Protein AF-A0A6P1IA79-F1 (afdb_monomer_lite)

Structure (mmCIF, N/CA/C/O backbone):
data_AF-A0A6P1IA79-F1
#
_entry.id   AF-A0A6P1IA79-F1
#
loop_
_atom_site.group_PDB
_atom_site.id
_atom_site.type_symbol
_atom_site.label_atom_id
_atom_site.label_alt_id
_atom_site.label_comp_id
_atom_site.label_asym_id
_atom_site.label_entity_id
_atom_site.label_seq_id
_atom_site.pdbx_PDB_ins_code
_atom_site.Cartn_x
_atom_site.Cartn_y
_atom_site.Cartn_z
_atom_site.occupancy
_atom_site.B_iso_or_equiv
_atom_site.auth_seq_id
_atom_site.auth_comp_id
_atom_site.auth_asym_id
_atom_site.auth_atom_id
_atom_site.pdbx_PDB_model_num
ATOM 1 N N . MET A 1 1 ? -14.044 -19.748 14.834 1.00 47.72 1 MET A N 1
ATOM 2 C CA . MET A 1 1 ? -14.301 -18.599 13.940 1.00 47.72 1 MET A CA 1
ATOM 3 C C . MET A 1 1 ? -13.072 -18.422 13.069 1.00 47.72 1 MET A C 1
ATOM 5 O O . MET A 1 1 ? -11.984 -18.715 13.550 1.00 47.72 1 MET A O 1
ATOM 9 N N . SER A 1 2 ? -13.226 -18.050 11.797 1.00 69.31 2 SER A N 1
ATOM 10 C CA . SER A 1 2 ? -12.083 -17.630 10.975 1.00 69.31 2 SER A CA 1
ATOM 11 C C . SER A 1 2 ? -11.390 -16.446 11.652 1.00 69.31 2 SER A C 1
ATOM 13 O O . SER A 1 2 ? -12.087 -15.577 12.172 1.00 69.31 2 SER A O 1
ATOM 15 N N . ASP A 1 3 ? -10.057 -16.415 11.661 1.00 88.75 3 ASP A N 1
ATOM 16 C CA . ASP A 1 3 ? -9.293 -15.288 12.206 1.00 88.75 3 ASP A CA 1
ATOM 17 C C . ASP A 1 3 ? -9.694 -13.991 11.475 1.00 88.75 3 ASP A C 1
ATOM 19 O O . ASP A 1 3 ? -9.411 -13.812 10.286 1.00 88.75 3 ASP A O 1
ATOM 23 N N . ILE A 1 4 ? -10.395 -13.099 12.187 1.00 94.56 4 ILE A N 1
ATOM 24 C CA . ILE A 1 4 ? -10.943 -11.845 11.651 1.00 94.56 4 ILE A CA 1
ATOM 25 C C . ILE A 1 4 ? -9.847 -10.918 11.119 1.00 94.56 4 ILE A C 1
ATOM 27 O O . ILE A 1 4 ? -10.099 -10.119 10.219 1.00 94.56 4 ILE A O 1
ATOM 31 N N . THR A 1 5 ? -8.608 -11.064 11.595 1.00 94.12 5 THR A N 1
ATOM 32 C CA . THR A 1 5 ? -7.473 -10.259 11.129 1.00 94.12 5 THR A CA 1
ATOM 33 C C . THR A 1 5 ? -7.076 -10.569 9.682 1.00 94.12 5 THR A C 1
ATOM 35 O O . THR A 1 5 ? -6.451 -9.732 9.027 1.00 94.12 5 THR A O 1
ATOM 38 N N . PHE A 1 6 ? -7.486 -11.729 9.156 1.00 94.19 6 PHE A N 1
ATOM 39 C CA . PHE A 1 6 ? -7.356 -12.101 7.746 1.00 94.19 6 PHE A CA 1
ATOM 40 C C . PHE A 1 6 ? -8.596 -11.794 6.906 1.00 94.19 6 PHE A C 1
ATOM 42 O O . PHE A 1 6 ? -8.538 -11.902 5.677 1.00 94.19 6 PHE A O 1
ATOM 49 N N . ALA A 1 7 ? -9.711 -11.412 7.533 1.00 94.62 7 ALA A N 1
ATOM 50 C CA . ALA A 1 7 ? -10.912 -11.040 6.804 1.00 94.62 7 ALA A CA 1
ATOM 51 C C . ALA A 1 7 ? -10.670 -9.746 6.001 1.00 94.62 7 ALA A C 1
ATOM 53 O O . ALA A 1 7 ? -9.908 -8.876 6.435 1.00 94.62 7 ALA A O 1
ATOM 54 N N . PRO A 1 8 ? -11.316 -9.564 4.839 1.00 94.12 8 PRO A N 1
ATOM 55 C CA . PRO A 1 8 ? -11.276 -8.308 4.101 1.00 94.12 8 PRO A CA 1
ATOM 56 C C . PRO A 1 8 ? -11.650 -7.103 4.974 1.00 94.12 8 PRO A C 1
ATOM 58 O O . PRO A 1 8 ? -12.553 -7.184 5.803 1.00 94.12 8 PRO A O 1
ATOM 61 N N . ALA A 1 9 ? -11.034 -5.945 4.724 1.00 95.56 9 ALA A N 1
ATOM 62 C CA . ALA A 1 9 ? -11.289 -4.709 5.476 1.00 95.56 9 ALA A CA 1
ATOM 63 C C . ALA A 1 9 ? -12.786 -4.352 5.597 1.00 95.56 9 ALA A C 1
ATOM 65 O O . ALA A 1 9 ? -13.234 -3.914 6.650 1.00 95.56 9 ALA A O 1
ATOM 66 N N . ARG A 1 10 ? -13.578 -4.595 4.542 1.00 95.00 10 ARG A N 1
ATOM 67 C CA . ARG A 1 10 ? -15.040 -4.383 4.542 1.00 95.00 10 ARG A CA 1
ATOM 68 C C . ARG A 1 10 ? -15.790 -5.275 5.543 1.00 95.00 10 ARG A C 1
ATOM 70 O O . ARG A 1 10 ? -16.841 -4.882 6.034 1.00 95.00 10 ARG A O 1
ATOM 77 N N . GLU A 1 11 ? -15.284 -6.479 5.803 1.00 96.62 11 GLU A N 1
ATOM 78 C CA . GLU A 1 11 ? -15.872 -7.434 6.748 1.00 96.62 11 GLU A CA 1
ATOM 79 C C . GLU A 1 11 ? -15.465 -7.069 8.172 1.00 96.62 11 GLU A C 1
ATOM 81 O O . GLU A 1 11 ? -16.333 -6.989 9.033 1.00 96.62 11 GLU A O 1
ATOM 86 N N . GLN A 1 12 ? -14.196 -6.706 8.390 1.00 97.81 12 GLN A N 1
ATOM 87 C CA . GLN A 1 12 ? -13.732 -6.161 9.671 1.00 97.81 12 GLN A CA 1
ATOM 88 C C . GLN A 1 12 ? -14.505 -4.887 10.060 1.00 97.81 12 GLN A C 1
ATOM 90 O O . GLN A 1 12 ? -15.038 -4.796 11.161 1.00 97.81 12 GLN A O 1
ATOM 95 N N . ALA A 1 13 ? -14.653 -3.932 9.135 1.00 96.94 13 ALA A N 1
ATOM 96 C CA . ALA A 1 13 ? -15.406 -2.700 9.373 1.00 96.94 13 ALA A CA 1
ATOM 97 C C . ALA A 1 13 ? -16.894 -2.969 9.662 1.00 96.94 13 ALA A C 1
ATOM 99 O O . ALA A 1 13 ? -17.483 -2.328 10.528 1.00 96.94 13 ALA A O 1
ATOM 100 N N . ARG A 1 14 ? -17.510 -3.947 8.978 1.00 96.94 14 ARG A N 1
ATOM 101 C CA . ARG A 1 14 ? -18.893 -4.367 9.258 1.00 96.94 14 ARG A CA 1
ATOM 102 C C . ARG A 1 14 ? -19.022 -5.010 10.640 1.00 96.94 14 ARG A C 1
ATOM 104 O O . ARG A 1 14 ? -19.989 -4.720 11.342 1.00 96.94 14 ARG A O 1
ATOM 111 N N . ALA A 1 15 ? -18.073 -5.858 11.028 1.00 97.62 15 ALA A N 1
ATOM 112 C CA . ALA A 1 15 ? -18.055 -6.486 12.345 1.00 97.62 15 ALA A CA 1
ATOM 113 C C . ALA A 1 15 ? -17.974 -5.420 13.450 1.00 97.62 15 ALA A C 1
ATOM 115 O O . ALA A 1 15 ? -18.784 -5.445 14.374 1.00 97.62 15 ALA A O 1
ATOM 116 N N . VAL A 1 16 ? -17.106 -4.411 13.288 1.00 98.19 16 VAL A N 1
ATOM 117 C CA . VAL A 1 16 ? -17.029 -3.263 14.208 1.00 98.19 16 VAL A CA 1
ATOM 118 C C . VAL A 1 16 ? -18.338 -2.476 14.229 1.00 98.19 16 VAL A C 1
ATOM 120 O O . VAL A 1 16 ? -18.906 -2.251 15.293 1.00 98.19 16 VAL A O 1
ATOM 123 N N . ALA A 1 17 ? -18.875 -2.099 13.065 1.00 96.19 17 ALA A N 1
ATOM 124 C CA . ALA A 1 17 ? -20.103 -1.305 12.982 1.00 96.19 17 ALA A CA 1
ATOM 125 C C . ALA A 1 17 ? -21.319 -2.017 13.607 1.00 96.19 17 ALA A C 1
ATOM 127 O O . ALA A 1 17 ? -22.140 -1.382 14.268 1.00 96.19 17 ALA A O 1
ATOM 128 N N . SER A 1 18 ? -21.420 -3.337 13.430 1.00 95.94 18 SER A N 1
ATOM 129 C CA . SER A 1 18 ? -22.488 -4.159 14.018 1.00 95.94 18 SER A CA 1
ATOM 130 C C . SER A 1 18 ? -22.286 -4.467 15.506 1.00 95.94 18 SER A C 1
ATOM 132 O O . SER A 1 18 ? -23.237 -4.865 16.176 1.00 95.94 18 SER A O 1
ATOM 134 N N . GLY A 1 19 ? -21.079 -4.248 16.039 1.00 96.44 19 GLY A N 1
ATOM 135 C CA . GLY A 1 19 ? -20.713 -4.605 17.408 1.00 96.44 19 GLY A CA 1
ATOM 136 C C . GLY A 1 19 ? -20.421 -6.094 17.613 1.00 96.44 19 GLY A C 1
ATOM 137 O O . GLY A 1 19 ? -20.404 -6.533 18.758 1.00 96.44 19 GLY A O 1
ATOM 138 N N . GLU A 1 20 ? -20.206 -6.864 16.538 1.00 97.44 20 GLU A N 1
ATOM 139 C CA . GLU A 1 20 ? -19.722 -8.252 16.614 1.00 97.44 20 GLU A CA 1
ATOM 140 C C . GLU A 1 20 ? -18.319 -8.321 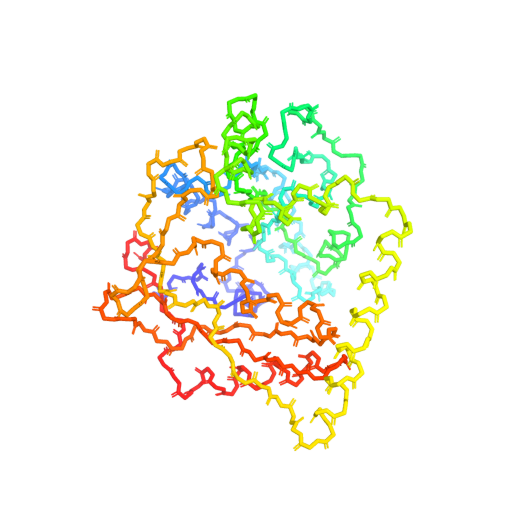17.238 1.00 97.44 20 GLU A C 1
ATOM 142 O O . GLU A 1 20 ? -18.035 -9.227 18.015 1.00 97.44 20 GLU A O 1
ATOM 147 N N . VAL A 1 21 ? -17.473 -7.337 16.923 1.00 98.06 21 VAL A N 1
ATOM 148 C CA . VAL A 1 21 ? -16.154 -7.114 17.526 1.00 98.06 21 VAL A CA 1
ATOM 149 C C . VAL A 1 21 ? -16.058 -5.643 17.926 1.00 98.06 21 VAL A C 1
ATOM 151 O O . VAL A 1 21 ? -16.603 -4.782 17.232 1.00 98.06 21 VAL A O 1
ATOM 154 N N . SER A 1 22 ? -15.383 -5.324 19.029 1.00 98.62 22 SER A N 1
ATOM 155 C CA . SER A 1 22 ? -15.073 -3.918 19.329 1.00 98.62 22 SER A CA 1
ATOM 156 C C . SER A 1 22 ? -13.878 -3.425 18.505 1.00 98.62 22 SER A C 1
ATOM 158 O O . SER A 1 22 ? -13.022 -4.206 18.089 1.00 98.62 22 SER A O 1
ATOM 160 N N . SER A 1 23 ? -13.799 -2.117 18.270 1.00 98.75 23 SER A N 1
ATOM 161 C CA . SER A 1 23 ? -12.639 -1.476 17.644 1.00 98.75 23 SER A CA 1
ATOM 162 C C . SER A 1 23 ? -11.371 -1.726 18.467 1.00 98.75 23 SER A C 1
ATOM 164 O O . SER A 1 23 ? -10.325 -2.059 17.906 1.00 98.75 23 SER A O 1
ATOM 166 N N . VAL A 1 24 ? -11.466 -1.634 19.802 1.00 98.81 24 VAL A N 1
ATOM 167 C CA . VAL A 1 24 ? -10.343 -1.930 20.711 1.00 98.81 24 VAL A CA 1
ATOM 168 C C . VAL A 1 24 ? -9.880 -3.379 20.569 1.00 98.81 24 VAL A C 1
ATOM 170 O O . VAL A 1 24 ? -8.689 -3.614 20.386 1.00 98.81 24 VAL A O 1
ATOM 173 N N . GLU A 1 25 ? -10.805 -4.339 20.587 1.00 98.62 25 GLU A N 1
ATOM 174 C CA . GLU A 1 25 ? -10.487 -5.760 20.413 1.00 98.62 25 GLU A CA 1
ATOM 175 C C . GLU A 1 25 ? -9.827 -6.026 19.057 1.00 98.62 25 GLU A C 1
ATOM 177 O O . GLU A 1 25 ? -8.809 -6.710 18.990 1.00 98.62 25 GLU A O 1
ATOM 182 N N . LEU A 1 26 ? -10.341 -5.434 17.976 1.00 98.56 26 LEU A N 1
ATOM 183 C CA . LEU A 1 26 ? -9.746 -5.591 16.652 1.00 98.56 26 LEU A CA 1
ATOM 184 C C . LEU A 1 26 ? -8.326 -5.002 16.586 1.00 98.56 26 LEU A C 1
ATOM 186 O O . LEU A 1 26 ? -7.432 -5.614 15.998 1.00 98.56 26 LEU A O 1
ATOM 190 N N . VAL A 1 27 ? -8.094 -3.841 17.204 1.00 98.75 27 VAL A N 1
ATOM 191 C CA . VAL A 1 27 ? -6.755 -3.244 17.335 1.00 98.75 27 VAL A CA 1
ATOM 192 C C . VAL A 1 27 ? -5.823 -4.155 18.128 1.00 98.75 27 VAL A C 1
ATOM 194 O O . VAL A 1 27 ? -4.703 -4.402 17.679 1.00 98.75 27 VAL A O 1
ATOM 197 N N . ASP A 1 28 ? -6.271 -4.692 19.262 1.00 98.62 28 ASP A N 1
ATOM 198 C CA . ASP A 1 28 ? -5.463 -5.589 20.088 1.00 98.62 28 ASP A CA 1
ATOM 199 C C . ASP A 1 28 ? -5.100 -6.883 19.347 1.00 98.62 28 ASP A C 1
ATOM 201 O O . ASP A 1 28 ? -3.927 -7.260 19.344 1.00 98.62 28 ASP A O 1
ATOM 205 N N . LEU A 1 29 ? -6.032 -7.484 18.599 1.00 97.94 29 LEU A N 1
ATOM 206 C CA . LEU A 1 29 ? -5.755 -8.651 17.752 1.00 97.94 29 LEU A CA 1
ATOM 207 C C . LEU A 1 29 ? -4.648 -8.371 16.720 1.00 97.94 29 LEU A C 1
ATOM 209 O O . LEU A 1 29 ? -3.744 -9.187 16.514 1.00 97.94 29 LEU A O 1
ATOM 213 N N . HIS A 1 30 ? -4.663 -7.202 16.070 1.00 97.88 30 HIS A N 1
ATOM 214 C CA . HIS A 1 30 ? -3.598 -6.828 15.132 1.00 97.88 30 HIS A CA 1
ATOM 215 C C . HIS A 1 30 ? -2.273 -6.515 15.841 1.00 97.88 30 HIS A C 1
ATOM 217 O O . HIS A 1 30 ? -1.209 -6.887 15.334 1.00 97.88 30 HIS A O 1
ATOM 223 N N . LEU A 1 31 ? -2.303 -5.881 17.018 1.00 98.12 31 LEU A N 1
ATOM 224 C CA . LEU A 1 31 ? -1.108 -5.631 17.831 1.00 98.12 31 LEU A CA 1
ATOM 225 C C . LEU A 1 31 ? -0.453 -6.939 18.303 1.00 98.12 31 LEU A C 1
ATOM 227 O O . LEU A 1 31 ? 0.774 -7.055 18.249 1.00 98.12 31 LEU A O 1
ATOM 231 N N . GLU A 1 32 ? -1.239 -7.942 18.691 1.00 97.31 32 GLU A N 1
ATOM 232 C CA . GLU A 1 32 ? -0.756 -9.278 19.061 1.00 97.31 32 GLU A CA 1
ATOM 233 C C . GLU A 1 32 ? -0.053 -9.972 17.890 1.00 97.31 32 GLU A C 1
ATOM 235 O O . GLU A 1 32 ? 1.059 -10.490 18.040 1.00 97.31 32 GLU A O 1
ATOM 240 N N . ARG A 1 33 ? -0.630 -9.905 16.685 1.00 95.88 33 ARG A N 1
ATOM 241 C CA . ARG A 1 33 ? 0.005 -10.436 15.466 1.00 95.88 33 ARG A CA 1
ATOM 242 C C . ARG A 1 33 ? 1.317 -9.734 15.144 1.00 95.88 33 ARG A C 1
ATOM 244 O O . ARG A 1 33 ? 2.300 -10.378 14.762 1.00 95.88 33 ARG A O 1
ATOM 251 N N . ILE A 1 34 ? 1.355 -8.412 15.304 1.00 96.31 34 ILE A N 1
ATOM 252 C CA . ILE A 1 34 ? 2.579 -7.629 15.128 1.00 96.31 34 ILE A CA 1
ATOM 253 C C . ILE A 1 34 ? 3.632 -8.077 16.149 1.00 96.31 34 ILE A C 1
ATOM 255 O O . ILE A 1 34 ? 4.771 -8.340 15.759 1.00 96.31 34 ILE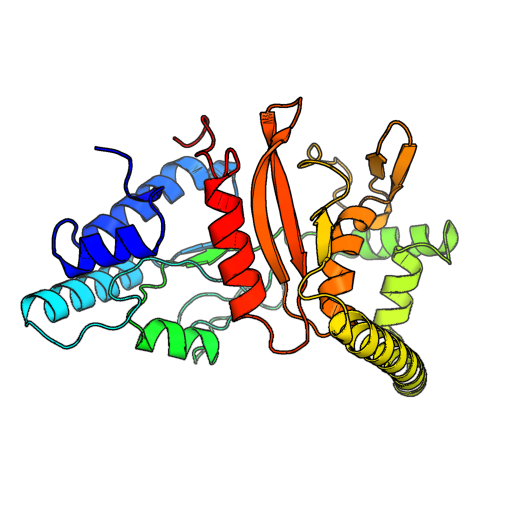 A O 1
ATOM 259 N N . ALA A 1 35 ? 3.268 -8.247 17.420 1.00 96.69 35 ALA A N 1
ATOM 260 C CA . ALA A 1 35 ? 4.184 -8.734 18.450 1.00 96.69 35 ALA A CA 1
ATOM 261 C C . ALA A 1 35 ? 4.726 -10.142 18.129 1.00 96.69 35 ALA A C 1
ATOM 263 O O . ALA A 1 35 ? 5.930 -10.385 18.250 1.00 96.69 35 ALA A O 1
ATOM 264 N N . ALA A 1 36 ? 3.868 -11.044 17.643 1.00 95.81 36 ALA A N 1
ATOM 265 C CA . ALA A 1 36 ? 4.228 -12.423 17.318 1.00 95.81 36 ALA A CA 1
ATOM 266 C C . ALA A 1 36 ? 5.167 -12.546 16.104 1.00 95.81 36 ALA A C 1
ATOM 268 O O . ALA A 1 36 ? 6.027 -13.432 16.063 1.00 95.81 36 ALA A O 1
ATOM 269 N N . HIS A 1 37 ? 5.023 -11.679 15.095 1.00 95.25 37 HIS A N 1
ATOM 270 C CA . HIS A 1 37 ? 5.662 -11.894 13.790 1.00 95.25 37 HIS A CA 1
ATOM 271 C C . HIS A 1 37 ? 6.650 -10.804 13.360 1.00 95.25 37 HIS A C 1
ATOM 273 O O . HIS A 1 37 ? 7.582 -11.089 12.595 1.00 95.25 37 HIS A O 1
ATOM 279 N N . ASN A 1 38 ? 6.508 -9.566 13.844 1.00 94.38 38 ASN A N 1
ATOM 280 C CA . ASN A 1 38 ? 7.267 -8.431 13.314 1.00 94.38 38 ASN A CA 1
ATOM 281 C C . ASN A 1 38 ? 8.769 -8.515 13.612 1.00 94.38 38 ASN A C 1
ATOM 283 O O . ASN A 1 38 ? 9.562 -7.984 12.843 1.00 94.38 38 ASN A O 1
ATOM 287 N N . ARG A 1 39 ? 9.196 -9.259 14.644 1.00 92.94 39 ARG A N 1
ATOM 288 C CA . ARG A 1 39 ? 10.629 -9.500 14.901 1.00 92.94 39 ARG A CA 1
ATOM 289 C C . ARG A 1 39 ? 11.334 -10.162 13.711 1.00 92.94 39 ARG A C 1
ATOM 291 O O . ARG A 1 39 ? 12.491 -9.855 13.445 1.00 92.94 39 ARG A O 1
ATOM 298 N N . ARG A 1 40 ? 10.651 -11.075 13.010 1.00 91.06 40 ARG A N 1
ATOM 299 C CA . ARG A 1 40 ? 11.197 -11.761 11.828 1.00 91.06 40 ARG A CA 1
ATOM 300 C C . ARG A 1 40 ? 10.875 -11.021 10.532 1.00 91.06 40 ARG A C 1
ATOM 302 O O . ARG A 1 40 ? 11.704 -11.012 9.630 1.00 91.06 40 ARG A O 1
ATOM 309 N N . LEU A 1 41 ? 9.677 -10.444 10.431 1.00 91.25 41 LEU A N 1
ATOM 310 C CA . LEU A 1 41 ? 9.216 -9.757 9.221 1.00 91.25 41 LEU A CA 1
ATOM 311 C C . LEU A 1 41 ? 9.837 -8.370 9.038 1.00 91.25 41 LEU A C 1
ATOM 313 O O . LEU A 1 41 ? 10.084 -7.969 7.904 1.00 91.25 41 LEU A O 1
ATOM 317 N N . ASN A 1 42 ? 10.078 -7.651 10.137 1.00 90.94 42 ASN A N 1
ATOM 318 C CA . ASN A 1 42 ? 10.545 -6.266 10.152 1.00 90.94 42 ASN A CA 1
ATOM 319 C C . ASN A 1 42 ? 9.704 -5.347 9.239 1.00 90.94 42 ASN A C 1
ATOM 321 O O . ASN A 1 42 ? 10.238 -4.525 8.497 1.00 90.94 42 ASN A O 1
ATOM 325 N N . ALA A 1 43 ? 8.384 -5.542 9.249 1.00 91.62 43 ALA A N 1
ATOM 326 C CA . ALA A 1 43 ? 7.448 -4.810 8.403 1.00 91.62 43 ALA A CA 1
ATOM 327 C C . ALA A 1 43 ? 7.082 -3.455 9.021 1.00 91.62 43 ALA A C 1
ATOM 329 O O . ALA A 1 43 ? 7.076 -2.436 8.332 1.00 91.62 43 ALA A O 1
ATOM 330 N N . ILE A 1 44 ? 6.801 -3.438 10.326 1.00 95.00 44 ILE A N 1
ATOM 331 C CA . ILE A 1 44 ? 6.402 -2.239 11.063 1.00 95.00 44 ILE A CA 1
ATOM 332 C C . ILE A 1 44 ? 7.624 -1.623 11.740 1.00 95.00 44 ILE A C 1
ATOM 334 O O . ILE A 1 44 ? 8.303 -2.294 12.520 1.00 95.00 44 ILE A O 1
ATOM 338 N N . VAL A 1 45 ? 7.893 -0.349 11.448 1.00 92.81 45 VAL A N 1
ATOM 339 C CA . VAL A 1 45 ? 9.057 0.393 11.966 1.00 92.81 45 VAL A CA 1
ATOM 340 C C . VAL A 1 45 ? 8.688 1.389 13.063 1.00 92.81 45 VAL A C 1
ATOM 342 O O . VAL A 1 45 ? 9.541 1.749 13.872 1.00 92.81 45 VAL A O 1
ATOM 345 N N . THR A 1 46 ? 7.431 1.824 13.106 1.00 94.75 46 THR A N 1
ATOM 346 C CA . THR A 1 46 ? 6.882 2.698 14.148 1.00 94.75 46 THR A CA 1
ATOM 347 C C . THR A 1 46 ? 5.531 2.140 14.577 1.00 94.75 46 THR A C 1
ATOM 349 O O . THR A 1 46 ? 4.724 1.783 13.722 1.00 94.75 46 THR A O 1
ATOM 352 N N . LEU A 1 47 ? 5.282 2.080 15.882 1.00 96.12 47 LEU A N 1
ATOM 353 C CA . LEU A 1 47 ? 3.997 1.715 16.479 1.00 96.12 47 LEU A CA 1
ATOM 354 C C . LEU A 1 47 ? 3.605 2.774 17.502 1.00 96.12 47 LEU A C 1
ATOM 356 O O . LEU A 1 47 ? 4.481 3.311 18.178 1.00 96.12 47 LEU A O 1
ATOM 360 N N . ASP A 1 48 ? 2.305 3.012 17.636 1.00 95.88 48 ASP A N 1
ATOM 361 C CA . ASP A 1 48 ? 1.724 3.838 18.698 1.00 95.88 48 ASP A CA 1
ATOM 362 C C . ASP A 1 48 ? 0.507 3.116 19.316 1.00 95.88 48 ASP A C 1
ATOM 364 O O . ASP A 1 48 ? -0.642 3.451 19.016 1.00 95.88 48 ASP A O 1
ATOM 368 N N . PRO A 1 49 ? 0.735 2.052 20.119 1.00 97.69 49 PRO A N 1
ATOM 369 C CA . PRO A 1 49 ? -0.344 1.207 20.634 1.00 97.69 49 PRO A CA 1
ATOM 370 C C . PRO A 1 49 ? -1.305 1.960 21.555 1.00 97.69 49 PRO A C 1
ATOM 372 O O . PRO A 1 49 ? -2.510 1.723 21.514 1.00 97.69 49 PRO A O 1
ATOM 375 N N . ASP A 1 50 ? -0.778 2.869 22.375 1.00 97.56 50 ASP A N 1
ATOM 376 C CA . ASP A 1 50 ? -1.568 3.597 23.368 1.00 97.56 50 ASP A CA 1
ATOM 377 C C . ASP A 1 50 ? -2.548 4.547 22.683 1.00 97.56 50 ASP A C 1
ATOM 379 O O . ASP A 1 50 ? -3.742 4.546 22.992 1.00 97.56 50 ASP A O 1
ATOM 383 N N . ARG A 1 51 ? -2.075 5.299 21.682 1.00 96.31 51 A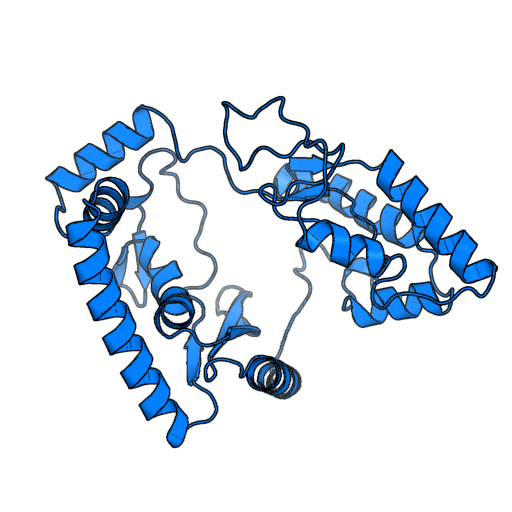RG A N 1
ATOM 384 C CA . ARG A 1 51 ? -2.958 6.138 20.876 1.00 96.31 51 ARG A CA 1
ATOM 385 C C . ARG A 1 51 ? -3.942 5.311 20.065 1.00 96.31 51 ARG A C 1
ATOM 387 O O . ARG A 1 51 ? -5.110 5.681 20.010 1.00 96.31 51 ARG A O 1
ATOM 394 N N . ALA A 1 52 ? -3.499 4.211 19.456 1.00 98.12 52 ALA A N 1
ATOM 395 C CA . ALA A 1 52 ? -4.378 3.346 18.677 1.00 98.12 52 ALA A CA 1
ATOM 396 C C . ALA A 1 52 ? -5.548 2.830 19.525 1.00 98.12 52 ALA A C 1
ATOM 398 O O . ALA A 1 52 ? -6.698 2.938 19.109 1.00 98.12 52 ALA A O 1
ATOM 399 N N . ARG A 1 53 ? -5.279 2.359 20.749 1.00 98.62 53 ARG A N 1
ATOM 400 C CA . ARG A 1 53 ? -6.321 1.937 21.696 1.00 98.62 53 ARG A CA 1
ATOM 401 C C . ARG A 1 53 ? -7.230 3.082 22.124 1.00 98.62 53 ARG A C 1
ATOM 403 O O . ARG A 1 53 ? -8.437 2.887 22.218 1.00 98.62 53 ARG A O 1
ATOM 410 N N . ALA A 1 54 ? -6.681 4.272 22.364 1.00 98.44 54 ALA A N 1
ATOM 411 C CA . ALA A 1 54 ? -7.482 5.439 22.729 1.00 98.44 54 ALA A CA 1
ATOM 412 C C . ALA A 1 54 ? -8.425 5.871 21.588 1.00 98.44 54 ALA A C 1
ATOM 414 O O . ALA A 1 54 ? -9.606 6.128 21.819 1.00 98.44 54 ALA A O 1
ATOM 415 N N . GLU A 1 55 ? -7.925 5.907 20.350 1.00 97.94 55 GLU A N 1
ATOM 416 C CA . GLU A 1 55 ? -8.723 6.190 19.150 1.00 97.94 55 GLU A CA 1
ATOM 417 C C . GLU A 1 55 ? -9.786 5.107 18.919 1.00 97.94 55 GLU A C 1
ATOM 419 O O . GLU A 1 55 ? -10.930 5.419 18.584 1.00 97.94 55 GLU A O 1
ATOM 424 N N . ALA A 1 56 ? -9.443 3.845 19.170 1.00 98.75 56 ALA A N 1
ATOM 425 C CA . ALA A 1 56 ? -10.366 2.726 19.071 1.00 98.75 56 ALA A CA 1
ATOM 426 C C . ALA A 1 56 ? -11.489 2.789 20.115 1.00 98.75 56 ALA A C 1
ATOM 428 O O . ALA A 1 56 ? -12.657 2.661 19.758 1.00 98.75 56 ALA A O 1
ATOM 429 N N . ALA A 1 57 ? -11.164 3.092 21.374 1.00 98.75 57 ALA A N 1
ATOM 430 C CA . ALA A 1 57 ? -12.151 3.268 22.438 1.00 98.75 57 ALA A CA 1
ATOM 431 C C . ALA A 1 57 ? -13.101 4.445 22.150 1.00 98.75 57 ALA A C 1
ATOM 433 O O . ALA A 1 57 ? -14.301 4.381 22.440 1.00 98.75 57 ALA A O 1
ATOM 434 N N . ALA A 1 58 ? -12.586 5.514 21.534 1.00 98.38 58 ALA A N 1
ATOM 435 C CA . ALA A 1 58 ? -13.411 6.621 21.063 1.00 98.38 58 ALA A CA 1
ATOM 436 C C . ALA A 1 58 ? -14.346 6.187 19.922 1.00 98.38 58 ALA A C 1
ATOM 438 O O . ALA A 1 58 ? -15.510 6.585 19.910 1.00 98.38 58 ALA A O 1
ATOM 439 N N . ALA A 1 59 ? -13.874 5.346 18.995 1.00 98.38 59 ALA A N 1
ATOM 440 C CA . ALA A 1 59 ? -14.720 4.762 17.956 1.00 98.38 59 ALA A CA 1
ATOM 441 C C . ALA A 1 59 ? -15.841 3.897 18.566 1.00 98.38 59 ALA A C 1
ATOM 443 O O . ALA A 1 59 ? -17.014 4.125 18.274 1.00 98.38 59 ALA A O 1
ATOM 444 N N . ASP A 1 60 ? -15.513 3.005 19.504 1.00 98.75 60 ASP A N 1
ATOM 445 C CA . ASP A 1 60 ? -16.504 2.177 20.203 1.00 98.75 60 ASP A CA 1
ATOM 446 C C . ASP A 1 60 ? -17.559 3.008 20.945 1.00 98.75 60 ASP A C 1
ATOM 448 O O . ASP A 1 60 ? -18.750 2.692 20.893 1.00 98.75 60 ASP A O 1
ATOM 452 N N . SER A 1 61 ? -17.141 4.103 21.587 1.00 98.44 61 SER A N 1
ATOM 453 C CA . SER A 1 61 ? -18.051 5.029 22.271 1.00 98.44 61 SER A CA 1
ATOM 454 C C . SER A 1 61 ? -19.019 5.703 21.294 1.00 98.44 61 SER A C 1
ATOM 456 O O . SER A 1 61 ? -20.218 5.751 21.563 1.00 98.44 61 SER A O 1
ATOM 458 N N . LYS A 1 62 ? -18.529 6.161 20.133 1.00 98.00 62 LYS A N 1
ATOM 459 C CA . LYS A 1 62 ? -19.371 6.750 19.077 1.00 98.00 62 LYS A CA 1
ATOM 460 C C . LYS A 1 62 ? -20.394 5.756 18.535 1.00 98.00 62 LYS A C 1
ATOM 462 O O . LYS A 1 62 ? -21.568 6.092 18.393 1.00 98.00 62 LYS A O 1
ATOM 467 N N . ARG A 1 63 ? -19.967 4.513 18.283 1.00 98.06 63 ARG A N 1
ATOM 468 C CA . ARG A 1 63 ? -20.862 3.425 17.868 1.00 98.06 63 ARG A CA 1
ATOM 469 C C . ARG A 1 63 ? -21.947 3.173 18.913 1.00 98.06 63 ARG A C 1
ATOM 471 O O . ARG A 1 63 ? -23.119 3.086 18.562 1.00 98.06 63 ARG A O 1
ATOM 478 N N . ALA A 1 64 ? -21.575 3.076 20.190 1.00 97.94 64 ALA A N 1
ATOM 479 C CA . ALA A 1 64 ? -22.521 2.851 21.284 1.00 97.94 64 ALA A CA 1
ATOM 480 C C . ALA A 1 64 ? -23.520 4.009 21.458 1.00 97.94 64 ALA A C 1
ATOM 482 O O . ALA A 1 64 ? -24.671 3.773 21.819 1.00 97.94 64 ALA A O 1
ATOM 483 N N . ALA A 1 65 ? -23.098 5.241 21.164 1.00 97.81 65 ALA A N 1
ATOM 484 C CA . ALA A 1 65 ? -23.952 6.425 21.171 1.00 97.81 65 ALA A CA 1
ATOM 485 C C . ALA A 1 65 ? -24.898 6.519 19.954 1.00 97.81 65 ALA A C 1
ATOM 487 O O . ALA A 1 65 ? -25.767 7.389 19.933 1.00 97.81 65 ALA A O 1
ATOM 488 N N . GLY A 1 66 ? -24.757 5.640 18.953 1.00 96.56 66 GLY A N 1
ATOM 489 C CA . GLY A 1 66 ? -25.561 5.674 17.729 1.00 96.56 66 GLY A CA 1
ATOM 490 C C . GLY A 1 66 ? -25.234 6.857 16.813 1.00 96.56 66 GLY A C 1
ATOM 491 O O . GLY A 1 66 ? -26.101 7.301 16.062 1.00 96.56 66 GLY A O 1
ATOM 492 N N . GLU A 1 67 ? -24.011 7.390 16.892 1.00 96.69 67 GLU A N 1
ATOM 493 C CA . GLU A 1 67 ? -23.544 8.459 16.006 1.00 96.69 67 GLU A CA 1
ATOM 494 C C . GLU A 1 67 ? -23.380 7.972 14.555 1.00 96.69 67 GLU A C 1
ATOM 496 O O . GLU A 1 67 ? -23.273 6.776 14.278 1.00 96.69 67 GLU A O 1
ATOM 501 N N . GLU A 1 68 ? -23.317 8.915 13.610 1.00 94.50 68 GLU A N 1
ATOM 502 C CA . GLU A 1 68 ? -22.992 8.608 12.217 1.00 94.50 68 GLU A CA 1
ATOM 503 C C . GLU A 1 68 ? -21.561 8.055 12.107 1.00 94.50 68 GLU A C 1
ATOM 505 O O . GLU A 1 68 ? -20.589 8.673 12.553 1.00 94.50 68 GLU A O 1
ATOM 510 N N . LEU A 1 69 ? -21.430 6.869 11.508 1.00 96.19 69 LEU A N 1
ATOM 511 C CA . LEU A 1 69 ? -20.159 6.159 11.389 1.00 96.19 69 LEU A CA 1
ATOM 512 C C . LEU A 1 69 ? -19.551 6.372 10.001 1.00 96.19 69 LEU A C 1
ATOM 514 O O . LEU A 1 69 ? -20.210 6.184 8.980 1.00 96.19 69 LEU A O 1
ATOM 518 N N . GLY A 1 70 ? -18.264 6.722 9.960 1.00 95.00 70 GLY A N 1
ATOM 519 C CA . GLY A 1 70 ? -17.510 6.812 8.712 1.00 95.00 70 GLY A CA 1
ATOM 520 C C . GLY A 1 70 ? -17.267 5.443 8.060 1.00 95.00 70 GLY A C 1
ATOM 521 O O . GLY A 1 70 ? -17.340 4.399 8.705 1.00 95.00 70 GLY A O 1
ATOM 522 N N . LEU A 1 71 ? -16.921 5.442 6.768 1.00 95.56 71 LEU A N 1
ATOM 523 C CA . LEU A 1 71 ? -16.720 4.212 5.981 1.00 95.56 71 LEU A CA 1
ATOM 524 C C . LEU A 1 71 ? -15.634 3.272 6.533 1.00 95.56 71 LEU A C 1
ATOM 526 O O . LEU A 1 71 ? -15.661 2.078 6.245 1.00 95.56 71 LEU A O 1
ATOM 530 N N . LEU A 1 72 ? -14.670 3.806 7.286 1.00 97.81 72 LEU A N 1
ATOM 531 C CA . LEU A 1 72 ? -13.553 3.065 7.877 1.00 97.81 72 LEU A CA 1
ATOM 532 C C . LEU A 1 72 ? -13.631 3.044 9.409 1.00 97.81 72 LEU A C 1
ATOM 534 O O . LEU A 1 72 ? -12.612 2.850 10.067 1.00 97.81 72 LEU A O 1
ATOM 538 N N . HIS A 1 73 ? -14.814 3.287 9.977 1.00 98.25 73 HIS A N 1
ATOM 539 C CA . HIS A 1 73 ? -15.005 3.457 11.412 1.00 98.25 73 HIS A CA 1
ATOM 540 C C . HIS A 1 73 ? -14.407 2.308 12.237 1.00 98.25 73 HIS A C 1
ATOM 542 O O . HIS A 1 73 ? -14.790 1.150 12.080 1.00 98.25 73 HIS A O 1
ATOM 548 N N . GLY A 1 74 ? -13.461 2.654 13.114 1.00 98.12 74 GLY A N 1
ATOM 549 C CA . GLY A 1 74 ? -12.787 1.729 14.023 1.00 98.12 74 GLY A CA 1
ATOM 550 C C . GLY A 1 74 ? -11.846 0.731 13.342 1.00 98.12 74 GLY A C 1
ATOM 551 O O . GLY A 1 74 ? -11.314 -0.152 14.003 1.00 98.12 74 GLY A O 1
ATOM 552 N N . LEU A 1 75 ? -11.617 0.844 12.029 1.00 98.38 75 LEU A N 1
ATOM 553 C CA . LEU A 1 75 ? -10.760 -0.094 11.313 1.00 98.38 75 LEU A CA 1
ATOM 554 C C . LEU A 1 75 ? -9.277 0.214 11.594 1.00 98.38 75 LEU A C 1
ATOM 556 O O . LEU A 1 75 ? -8.819 1.314 11.260 1.00 98.38 75 LEU A O 1
ATOM 560 N N . PRO A 1 76 ? -8.497 -0.739 12.134 1.00 98.19 76 PRO A N 1
ATOM 561 C CA . PRO A 1 76 ? -7.063 -0.572 12.295 1.00 98.19 76 PRO A CA 1
ATOM 562 C C . PRO A 1 76 ? -6.333 -0.595 10.955 1.00 98.19 76 PRO A C 1
ATOM 564 O O . PRO A 1 76 ? -6.494 -1.511 10.146 1.00 98.19 76 PRO A O 1
ATOM 567 N N . ILE A 1 77 ? -5.463 0.389 10.742 1.00 97.75 77 ILE A N 1
ATOM 568 C CA . ILE A 1 77 ? -4.611 0.488 9.558 1.00 97.75 77 ILE A CA 1
ATOM 569 C C . ILE A 1 77 ? -3.164 0.817 9.929 1.00 97.75 77 ILE A C 1
ATOM 571 O O . ILE A 1 77 ? -2.860 1.343 11.002 1.00 97.75 77 ILE A O 1
ATOM 575 N N . THR A 1 78 ? -2.259 0.540 8.994 1.00 96.94 78 THR A N 1
ATOM 576 C CA . THR A 1 78 ? -0.881 1.044 9.016 1.00 96.94 78 THR A CA 1
ATOM 577 C C . THR A 1 78 ? -0.621 1.871 7.767 1.00 96.94 78 THR A C 1
ATOM 579 O O . THR A 1 78 ? -1.258 1.674 6.731 1.00 96.94 78 THR A O 1
ATOM 582 N N . LEU A 1 79 ? 0.314 2.811 7.862 1.00 96.50 79 LEU A N 1
ATOM 583 C CA . LEU A 1 79 ? 0.659 3.715 6.767 1.00 96.50 79 LEU A CA 1
ATOM 584 C C . LEU A 1 79 ? 2.111 3.541 6.348 1.00 96.50 79 LEU A C 1
ATOM 586 O O . LEU A 1 79 ? 2.953 3.097 7.122 1.00 96.50 79 LEU A O 1
ATOM 590 N N . LYS A 1 80 ? 2.439 3.919 5.114 1.00 95.19 80 LYS A N 1
ATOM 591 C CA . LYS A 1 80 ? 3.846 4.000 4.724 1.00 95.19 80 LYS A CA 1
ATOM 592 C C . LYS A 1 80 ? 4.507 5.119 5.528 1.00 95.19 80 LYS A C 1
ATOM 594 O O . LYS A 1 80 ? 3.956 6.214 5.591 1.00 95.19 80 LYS A O 1
ATOM 599 N N . ASP A 1 81 ? 5.719 4.884 6.025 1.00 94.06 81 ASP A N 1
ATOM 600 C CA . ASP A 1 81 ? 6.587 5.824 6.768 1.00 94.06 81 ASP A CA 1
ATOM 601 C C . ASP A 1 81 ? 7.035 7.059 5.943 1.00 94.06 81 ASP A C 1
ATOM 603 O O . ASP A 1 81 ? 8.051 7.684 6.220 1.00 94.06 81 ASP A O 1
ATOM 607 N N . SER A 1 82 ? 6.300 7.392 4.883 1.00 93.69 82 SER A N 1
ATOM 608 C CA . SER A 1 82 ? 6.417 8.603 4.072 1.00 93.69 82 SER A CA 1
ATOM 609 C C . SER A 1 82 ? 5.159 9.475 4.099 1.00 93.69 82 SER A C 1
ATOM 611 O O . SER A 1 82 ? 5.135 10.511 3.442 1.00 93.69 82 SER A O 1
ATOM 613 N N . PHE A 1 83 ? 4.107 9.051 4.803 1.00 96.44 83 PHE A N 1
ATOM 614 C CA . PHE A 1 83 ? 2.940 9.876 5.087 1.00 96.44 83 PHE A CA 1
ATOM 615 C C . PHE A 1 83 ? 3.109 10.499 6.464 1.00 96.44 83 PHE A C 1
ATOM 617 O O . PHE A 1 83 ? 3.096 9.787 7.467 1.00 96.44 83 PHE A O 1
ATOM 624 N N . GLU A 1 84 ? 3.271 11.820 6.503 1.00 97.25 84 GLU A N 1
ATOM 625 C CA . GLU A 1 84 ? 3.314 12.543 7.769 1.00 97.25 84 GLU A CA 1
ATOM 626 C C . GLU A 1 84 ? 2.069 12.215 8.589 1.00 97.25 84 GLU A C 1
ATOM 628 O O . GLU A 1 84 ? 0.942 12.363 8.120 1.00 97.25 84 GLU A O 1
ATOM 633 N N . THR A 1 85 ? 2.295 11.715 9.797 1.00 97.12 85 THR A N 1
ATOM 634 C CA . THR A 1 85 ? 1.245 11.382 10.752 1.00 97.12 85 THR A CA 1
ATOM 635 C C . THR A 1 85 ? 1.565 12.147 12.024 1.00 97.12 85 THR A C 1
ATOM 637 O O . THR A 1 85 ? 2.601 11.909 12.651 1.00 97.12 85 THR A O 1
ATOM 640 N N . GLN A 1 86 ? 0.715 13.107 12.379 1.00 97.00 86 GLN A N 1
ATOM 641 C CA . GLN A 1 86 ? 0.925 14.009 13.503 1.00 97.00 86 GLN A CA 1
ATOM 642 C C . GLN A 1 86 ? 1.232 13.201 14.760 1.00 97.00 86 GLN A C 1
ATOM 644 O O . GLN A 1 86 ? 0.456 12.326 15.124 1.00 97.00 86 GLN A O 1
ATOM 649 N N . GLY A 1 87 ? 2.336 13.497 15.446 1.00 94.44 87 GLY A N 1
ATOM 650 C CA . GLY A 1 87 ? 2.698 12.824 16.700 1.00 94.44 87 GLY A CA 1
ATOM 651 C C . GLY A 1 87 ? 3.289 11.414 16.552 1.00 94.44 87 GLY A C 1
ATOM 652 O O . GLY A 1 87 ? 3.734 10.858 17.548 1.00 94.44 87 GLY A O 1
ATOM 653 N N . MET A 1 88 ? 3.369 10.856 15.338 1.00 94.94 88 MET A N 1
ATOM 654 C CA . MET A 1 88 ? 3.991 9.555 15.073 1.00 94.94 88 MET A CA 1
ATOM 655 C C . MET A 1 88 ? 5.299 9.730 14.292 1.00 94.94 88 MET A C 1
ATOM 657 O O . MET A 1 88 ? 5.354 10.406 13.264 1.00 94.94 88 MET A O 1
ATOM 661 N N . ARG A 1 89 ? 6.376 9.095 14.766 1.00 94.81 89 ARG A N 1
ATOM 662 C CA . ARG A 1 89 ? 7.700 9.161 14.128 1.00 94.81 89 ARG A CA 1
ATOM 663 C C . ARG A 1 89 ? 7.620 8.723 12.658 1.00 94.81 89 ARG A C 1
ATOM 665 O O . ARG A 1 89 ? 7.294 7.567 12.387 1.00 94.81 89 ARG A O 1
ATOM 672 N N . THR A 1 90 ? 7.973 9.636 11.752 1.00 94.12 90 THR A N 1
ATOM 673 C CA . THR A 1 90 ? 7.879 9.473 10.290 1.00 94.12 90 THR A CA 1
ATOM 674 C C . THR A 1 90 ? 9.238 9.791 9.673 1.00 94.12 90 THR A C 1
ATOM 676 O O . THR A 1 90 ? 9.656 10.940 9.713 1.00 94.12 90 THR A O 1
ATOM 679 N N . VAL A 1 91 ? 9.976 8.814 9.138 1.00 90.50 91 VAL A N 1
ATOM 680 C CA . VAL A 1 91 ? 11.397 9.036 8.772 1.00 90.50 91 VAL A CA 1
ATOM 681 C C . VAL A 1 91 ? 11.759 8.657 7.345 1.00 90.50 91 VAL A C 1
ATOM 683 O O . VAL A 1 91 ? 12.899 8.874 6.939 1.00 90.50 91 VAL A O 1
ATOM 686 N N . CYS A 1 92 ? 10.841 8.104 6.556 1.00 88.44 92 CYS A N 1
ATOM 687 C CA . CYS A 1 92 ? 11.064 7.704 5.163 1.00 88.44 92 CYS A CA 1
ATOM 688 C C . CYS A 1 92 ? 12.277 6.769 4.978 1.00 88.44 92 CYS A C 1
ATOM 690 O O . CYS A 1 92 ? 12.952 6.811 3.947 1.00 88.44 92 CYS A O 1
ATOM 692 N N . GLY A 1 93 ? 12.634 5.994 6.007 1.00 81.81 93 GLY A N 1
ATOM 693 C CA . GLY A 1 93 ? 13.881 5.219 6.045 1.00 81.81 93 GLY A CA 1
ATOM 694 C C . GLY A 1 93 ? 15.183 6.048 6.050 1.00 81.81 93 GLY A C 1
ATOM 695 O O . GLY A 1 93 ? 16.278 5.479 6.026 1.00 81.81 93 GLY A O 1
ATOM 696 N N . ARG A 1 94 ? 15.108 7.378 6.123 1.00 83.44 94 ARG A N 1
ATOM 697 C CA . ARG A 1 94 ? 16.254 8.291 6.152 1.00 83.44 94 ARG A CA 1
ATOM 698 C C . ARG A 1 94 ? 16.864 8.385 7.548 1.00 83.44 94 ARG A C 1
ATOM 700 O O . ARG A 1 94 ? 16.167 8.287 8.557 1.00 83.44 94 ARG A O 1
ATOM 707 N N . ARG A 1 95 ? 18.190 8.536 7.619 1.00 81.69 95 ARG A N 1
ATOM 708 C CA . ARG A 1 95 ? 18.917 8.680 8.897 1.00 81.69 95 ARG A CA 1
ATOM 709 C C . ARG A 1 95 ? 18.868 10.105 9.432 1.00 81.69 95 ARG A C 1
ATOM 711 O O . ARG A 1 95 ? 18.734 10.295 10.628 1.00 81.69 95 ARG A O 1
ATOM 718 N N . ASP A 1 96 ? 18.909 11.092 8.549 1.00 85.94 96 ASP A N 1
ATOM 719 C CA . ASP A 1 96 ? 18.838 12.507 8.918 1.00 85.94 96 ASP A CA 1
ATOM 720 C C . ASP A 1 96 ? 17.468 12.925 9.479 1.00 85.94 96 ASP A C 1
ATOM 722 O O . ASP A 1 96 ? 17.364 13.960 10.125 1.00 85.94 96 ASP A O 1
ATOM 726 N N . LEU A 1 97 ? 16.437 12.093 9.298 1.00 89.81 97 LEU A N 1
ATOM 727 C CA . LEU A 1 97 ? 15.101 12.285 9.864 1.00 89.81 97 LEU A CA 1
ATOM 728 C C . LEU A 1 97 ? 14.835 11.420 11.105 1.00 89.81 97 LEU A C 1
ATOM 730 O O . LEU A 1 97 ? 13.690 11.306 11.513 1.00 89.81 97 LEU A O 1
ATOM 734 N N . GLU A 1 98 ? 15.836 10.781 11.719 1.00 87.12 98 GLU A N 1
ATOM 735 C CA . GLU A 1 98 ? 15.612 9.768 12.769 1.00 87.12 98 GLU A CA 1
ATOM 736 C C . GLU A 1 98 ? 14.766 10.247 13.964 1.00 87.12 98 GLU A C 1
ATOM 738 O O . GLU A 1 98 ? 13.982 9.466 14.502 1.00 87.12 98 GLU A O 1
ATOM 743 N N . GLY A 1 99 ? 14.864 11.528 14.327 1.00 89.62 99 GLY A N 1
ATOM 744 C CA . GLY A 1 99 ? 14.049 12.158 15.372 1.00 89.62 99 GLY A CA 1
ATOM 745 C C . GLY A 1 99 ? 12.818 12.922 14.869 1.00 89.62 99 GLY A C 1
ATOM 746 O O . GLY A 1 99 ? 12.208 13.649 15.648 1.00 89.62 99 GLY A O 1
ATOM 747 N N . TYR A 1 100 ? 12.469 12.830 13.582 1.00 95.88 100 TYR A N 1
ATOM 748 C CA . TYR A 1 100 ? 11.382 13.621 13.010 1.00 95.88 100 TYR A CA 1
ATOM 749 C C . TYR A 1 100 ? 10.010 13.077 13.423 1.00 95.88 100 TYR A C 1
ATOM 751 O O . TYR A 1 100 ? 9.648 11.929 13.145 1.00 95.88 100 TYR A O 1
ATOM 759 N N . VAL A 1 101 ? 9.237 13.944 14.076 1.00 97.25 101 VAL A N 1
ATOM 760 C CA . VAL A 1 101 ? 7.832 13.731 14.424 1.00 97.25 101 VAL A CA 1
ATOM 761 C C . VAL A 1 101 ? 7.033 14.877 13.795 1.00 97.25 101 VAL A C 1
ATOM 763 O O . VAL A 1 101 ? 7.212 16.028 14.209 1.00 97.25 101 VAL A O 1
ATOM 766 N N . PRO A 1 102 ? 6.187 14.602 12.786 1.00 97.00 102 PRO A N 1
ATOM 767 C CA . PRO A 1 102 ? 5.397 15.629 12.124 1.00 97.00 102 PRO A CA 1
ATOM 768 C C . PRO A 1 102 ? 4.441 16.336 13.087 1.00 97.00 102 PRO A C 1
ATOM 770 O O . PRO A 1 102 ? 3.876 15.728 14.002 1.00 97.00 102 PRO A O 1
ATOM 773 N N . LYS A 1 103 ? 4.226 17.633 12.844 1.00 97.44 103 LYS A N 1
ATOM 774 C CA . LYS A 1 103 ? 3.264 18.460 13.596 1.00 97.44 103 LYS A CA 1
ATOM 775 C C . LYS A 1 103 ? 1.849 18.416 13.022 1.00 97.44 103 LYS A C 1
ATOM 777 O O . LYS A 1 103 ? 0.925 18.875 13.684 1.00 97.44 103 LYS A O 1
ATOM 782 N N . GLN A 1 104 ? 1.695 17.886 11.815 1.00 97.31 104 GLN A N 1
ATOM 783 C CA . GLN A 1 104 ? 0.429 17.794 11.104 1.00 97.31 104 GLN A CA 1
ATOM 784 C C . GLN A 1 104 ? 0.342 16.465 10.362 1.00 97.31 104 GLN A C 1
ATOM 786 O O . GLN A 1 104 ? 1.361 15.845 10.052 1.00 97.31 104 GLN A O 1
ATOM 791 N N . ASP A 1 105 ? -0.887 16.057 10.084 1.00 98.31 105 ASP A N 1
ATOM 792 C CA . ASP A 1 105 ? -1.178 14.939 9.205 1.00 98.31 105 ASP A CA 1
ATOM 793 C C . ASP A 1 105 ? -0.993 15.356 7.737 1.00 98.31 105 ASP A C 1
ATOM 795 O O . ASP A 1 105 ? -1.328 16.473 7.335 1.00 98.31 105 ASP A O 1
ATOM 799 N N . ALA A 1 106 ? -0.483 14.443 6.912 1.00 98.31 106 ALA A N 1
ATOM 800 C CA . ALA A 1 106 ? -0.600 14.562 5.467 1.00 98.31 106 ALA A CA 1
ATOM 801 C C . ALA A 1 106 ? -2.080 14.469 5.066 1.00 98.31 106 ALA A C 1
ATOM 803 O O . ALA A 1 106 ? -2.866 13.771 5.701 1.00 98.31 106 ALA A O 1
ATOM 804 N N . GLU A 1 107 ? -2.459 15.090 3.949 1.00 98.38 107 GLU A N 1
ATOM 805 C CA . GLU A 1 107 ? -3.863 15.161 3.514 1.00 98.38 107 GLU A CA 1
ATOM 806 C C . GLU A 1 107 ? -4.551 13.783 3.426 1.00 98.38 107 GLU A C 1
ATOM 808 O O . GLU A 1 107 ? -5.709 13.622 3.809 1.00 98.38 107 GLU A O 1
ATOM 813 N N . ALA A 1 108 ? -3.830 12.755 2.964 1.00 98.00 108 ALA A N 1
ATOM 814 C CA . ALA A 1 108 ? -4.350 11.388 2.927 1.00 98.00 108 ALA A CA 1
ATOM 815 C C . ALA A 1 108 ? -4.662 10.839 4.333 1.00 98.00 108 ALA A C 1
ATOM 817 O O . ALA A 1 108 ? -5.663 10.153 4.517 1.00 98.00 108 ALA A O 1
ATOM 818 N N . VAL A 1 109 ? -3.835 11.170 5.326 1.00 98.25 109 VAL A N 1
ATOM 819 C CA . VAL A 1 109 ? -3.994 10.753 6.725 1.00 98.25 109 VAL A CA 1
ATOM 820 C C . VAL A 1 109 ? -5.189 11.454 7.361 1.00 98.25 109 VAL A C 1
ATOM 822 O O . VAL A 1 109 ? -6.028 10.787 7.966 1.00 98.25 109 VAL A O 1
ATOM 825 N N . THR A 1 110 ? -5.333 12.762 7.132 1.00 98.31 110 THR A N 1
ATOM 826 C CA . THR A 1 110 ? -6.505 13.541 7.559 1.00 98.31 110 THR A CA 1
ATOM 827 C C . THR A 1 110 ? -7.803 12.912 7.053 1.00 98.31 110 THR A C 1
ATOM 829 O O . THR A 1 110 ? -8.739 12.711 7.825 1.00 98.31 110 THR A O 1
ATOM 832 N N . ARG A 1 111 ? -7.857 12.527 5.769 1.00 98.25 111 ARG A N 1
ATOM 833 C CA . ARG A 1 111 ? -9.041 11.889 5.167 1.00 98.25 111 ARG A CA 1
ATOM 834 C C . ARG A 1 111 ? -9.338 10.509 5.749 1.00 98.25 111 ARG A C 1
ATOM 836 O O . ARG A 1 111 ? -10.501 10.195 5.981 1.00 98.25 111 ARG A O 1
ATOM 843 N N . LEU A 1 112 ? -8.312 9.700 6.015 1.00 98.12 112 LEU A N 1
ATOM 844 C CA . LEU A 1 112 ? -8.480 8.383 6.640 1.00 98.12 112 LEU A CA 1
ATOM 845 C C . LEU A 1 112 ? -9.016 8.500 8.075 1.00 98.12 112 LEU A C 1
ATOM 847 O O . LEU A 1 112 ? -9.955 7.791 8.432 1.00 98.12 112 LEU A O 1
ATOM 851 N N . ARG A 1 113 ? -8.485 9.440 8.868 1.00 96.81 113 ARG A N 1
ATOM 852 C CA . ARG A 1 113 ? -8.987 9.745 10.218 1.00 96.81 113 ARG A CA 1
ATOM 853 C C . ARG A 1 113 ? -10.423 10.263 10.188 1.00 96.81 113 ARG A C 1
ATOM 855 O O . ARG A 1 113 ? -11.245 9.814 10.979 1.00 96.81 113 ARG A O 1
ATOM 862 N N . ALA A 1 114 ? -10.746 11.159 9.253 1.00 97.00 114 ALA A N 1
ATOM 863 C CA . ALA A 1 114 ? -12.108 11.664 9.071 1.00 97.00 114 ALA A CA 1
ATOM 864 C C . ALA A 1 114 ? -13.098 10.547 8.692 1.00 97.00 114 ALA A C 1
ATOM 866 O O . ALA A 1 114 ? -14.240 10.561 9.140 1.00 97.00 114 ALA A O 1
ATOM 867 N N . ALA A 1 115 ? -12.648 9.541 7.934 1.00 97.94 115 ALA A N 1
ATOM 868 C CA . ALA A 1 115 ? -13.423 8.337 7.637 1.00 97.94 115 ALA A CA 1
ATOM 869 C C . ALA A 1 115 ? -13.524 7.351 8.822 1.00 97.94 115 ALA A C 1
ATOM 871 O O . ALA A 1 115 ? -14.210 6.336 8.701 1.00 97.94 115 ALA A O 1
ATOM 872 N N . GLY A 1 116 ? -12.871 7.641 9.953 1.00 97.69 116 GLY A N 1
ATOM 873 C CA . GLY A 1 116 ? -12.949 6.875 11.196 1.00 97.69 116 GLY A CA 1
ATOM 874 C C . GLY A 1 116 ? -11.892 5.781 11.368 1.00 97.69 116 GLY A C 1
ATOM 875 O O . GLY A 1 116 ? -12.032 4.982 12.290 1.00 97.69 116 GLY A O 1
ATOM 876 N N . ALA A 1 117 ? -10.860 5.731 10.518 1.00 98.38 117 ALA A N 1
ATOM 877 C CA . ALA A 1 117 ? -9.793 4.737 10.634 1.00 98.38 117 ALA A CA 1
ATOM 878 C C . ALA A 1 117 ? -8.904 4.981 11.866 1.00 98.38 117 ALA A C 1
ATOM 880 O O . ALA A 1 117 ? -8.603 6.127 12.209 1.00 98.38 117 ALA A O 1
ATOM 881 N N . VAL A 1 118 ? -8.421 3.895 12.471 1.00 98.50 118 VAL A N 1
ATOM 882 C CA . VAL A 1 118 ? -7.487 3.902 13.605 1.00 98.50 118 VAL A CA 1
ATOM 883 C C . VAL A 1 118 ? -6.078 3.613 13.094 1.00 98.50 118 VAL A C 1
ATOM 885 O O . VAL A 1 118 ? -5.812 2.547 12.540 1.00 98.50 118 VAL A O 1
ATOM 888 N N . ILE A 1 119 ? -5.147 4.552 13.263 1.00 98.19 119 ILE A N 1
ATOM 889 C CA . ILE A 1 119 ? -3.783 4.405 12.731 1.00 98.19 119 ILE A CA 1
ATOM 890 C C . ILE A 1 119 ? -2.878 3.812 13.811 1.00 98.19 119 ILE A C 1
ATOM 892 O O . ILE A 1 119 ? -2.505 4.496 14.759 1.00 98.19 119 ILE A O 1
ATOM 896 N N . MET A 1 120 ? -2.478 2.551 13.638 1.00 97.19 120 MET A N 1
ATOM 897 C CA . MET A 1 120 ? -1.679 1.823 14.636 1.00 97.19 120 MET A CA 1
ATOM 898 C C . MET A 1 120 ? -0.173 2.068 14.527 1.00 97.19 120 MET A C 1
ATOM 900 O O . MET A 1 120 ? 0.573 1.898 15.493 1.00 97.19 120 MET A O 1
ATOM 904 N N . GLY A 1 121 ? 0.305 2.401 13.331 1.00 96.12 121 GLY A N 1
ATOM 905 C CA . GLY A 1 121 ? 1.733 2.474 13.076 1.00 96.12 121 GLY A CA 1
ATOM 906 C C . GLY A 1 121 ? 2.092 2.700 11.619 1.00 96.12 121 GLY A C 1
ATOM 907 O O . GLY A 1 121 ? 1.232 2.858 10.747 1.00 96.12 121 GLY A O 1
ATOM 908 N N . ALA A 1 122 ? 3.397 2.664 11.366 1.00 95.44 122 ALA A N 1
ATOM 909 C CA . ALA A 1 122 ? 3.969 2.864 10.050 1.00 95.44 122 ALA A CA 1
ATOM 910 C C . ALA A 1 122 ? 4.863 1.696 9.621 1.00 95.44 122 ALA A C 1
ATOM 912 O O . ALA A 1 122 ? 5.689 1.197 10.393 1.00 95.44 122 ALA A O 1
ATOM 913 N N . PHE A 1 123 ? 4.726 1.295 8.360 1.00 94.06 123 PHE A N 1
ATOM 914 C CA . PHE A 1 123 ? 5.594 0.328 7.701 1.00 94.06 123 PHE A CA 1
ATOM 915 C C . PHE A 1 123 ? 6.600 1.030 6.789 1.00 94.06 123 PHE A C 1
ATOM 917 O O . PHE A 1 123 ? 6.337 2.092 6.219 1.00 94.06 123 PHE A O 1
ATOM 924 N N . SER A 1 124 ? 7.771 0.425 6.621 1.00 86.88 124 SER A N 1
ATOM 925 C CA . SER A 1 124 ? 8.812 0.949 5.737 1.00 86.88 124 SER A CA 1
ATOM 926 C C . SER A 1 124 ? 9.648 -0.183 5.156 1.00 86.88 124 SER A C 1
ATOM 928 O O . SER A 1 124 ? 9.492 -1.344 5.527 1.00 86.88 124 SER A O 1
ATOM 930 N N . TYR A 1 125 ? 10.538 0.156 4.230 1.00 71.12 125 TYR A N 1
ATOM 931 C CA . TYR A 1 125 ? 11.542 -0.768 3.714 1.00 71.12 125 TYR A CA 1
ATOM 932 C C . TYR A 1 125 ? 12.932 -0.416 4.254 1.00 71.12 125 TYR A C 1
ATOM 934 O O . TYR A 1 125 ? 13.169 0.664 4.794 1.00 71.12 125 TYR A O 1
ATOM 942 N N . ASP A 1 126 ? 13.864 -1.354 4.098 1.00 60.34 126 ASP A N 1
ATOM 943 C CA . ASP A 1 126 ? 15.232 -1.265 4.606 1.00 60.34 126 ASP A CA 1
ATOM 944 C C . ASP A 1 126 ? 15.965 0.042 4.208 1.00 60.34 126 ASP A C 1
ATOM 946 O O . ASP A 1 126 ? 16.069 0.410 3.031 1.00 60.34 126 ASP A O 1
ATOM 950 N N . ARG A 1 127 ? 16.548 0.689 5.229 1.00 56.50 127 ARG A N 1
ATOM 951 C CA . ARG A 1 127 ? 17.319 1.949 5.220 1.00 56.50 127 ARG A CA 1
ATOM 952 C C . ARG A 1 127 ? 18.651 1.856 4.448 1.00 56.50 127 ARG A C 1
ATOM 954 O O . ARG A 1 127 ? 19.374 2.844 4.340 1.00 56.50 127 ARG A O 1
ATOM 961 N N . SER A 1 128 ? 19.005 0.695 3.896 1.00 52.59 128 SER A N 1
ATOM 962 C CA . SER A 1 128 ? 20.307 0.406 3.262 1.00 52.59 128 SER A CA 1
ATOM 963 C C . SER A 1 128 ? 20.647 1.185 1.981 1.00 52.59 128 SER A C 1
ATOM 965 O O . SER A 1 128 ? 21.744 1.036 1.457 1.00 52.59 128 SER A O 1
ATOM 967 N N . GLY A 1 129 ? 19.734 1.988 1.420 1.00 53.25 129 GLY A N 1
ATOM 968 C CA . GLY A 1 129 ? 19.898 2.566 0.074 1.00 53.25 129 GLY A CA 1
ATOM 969 C C . GLY A 1 129 ? 20.853 3.746 -0.073 1.00 53.25 129 GLY A C 1
ATOM 970 O O . GLY A 1 129 ? 21.246 4.036 -1.196 1.00 53.25 129 GLY A O 1
ATOM 971 N N . LEU A 1 130 ? 21.215 4.422 1.016 1.00 59.44 130 LEU A N 1
ATOM 972 C CA . LEU A 1 130 ? 21.919 5.709 0.969 1.00 59.44 130 LEU A CA 1
ATOM 973 C C . LEU A 1 130 ? 23.158 5.688 1.870 1.00 59.44 130 LEU A C 1
ATOM 975 O O . LEU A 1 130 ? 23.277 6.465 2.813 1.00 59.44 130 LEU A O 1
ATOM 979 N N . THR A 1 131 ? 24.075 4.753 1.616 1.00 69.88 131 THR A N 1
ATOM 980 C CA . THR A 1 131 ? 25.368 4.691 2.316 1.00 69.88 131 THR A CA 1
ATOM 981 C C . THR A 1 131 ? 26.516 5.051 1.370 1.00 69.88 131 THR A C 1
ATOM 983 O O . THR A 1 131 ? 26.402 4.799 0.168 1.00 69.88 131 THR A O 1
ATOM 986 N N . PRO A 1 132 ? 27.654 5.569 1.877 1.00 77.12 132 PRO A N 1
ATOM 987 C CA . PRO A 1 132 ? 28.847 5.788 1.055 1.00 77.12 132 PRO A CA 1
ATOM 988 C C . PRO A 1 132 ? 29.270 4.537 0.274 1.00 77.12 132 PRO A C 1
ATOM 990 O O . PRO A 1 132 ? 29.604 4.621 -0.904 1.00 77.12 132 PRO A O 1
ATOM 993 N N . ALA A 1 133 ? 29.161 3.359 0.898 1.00 78.75 133 ALA A N 1
ATOM 994 C CA . ALA A 1 133 ? 29.433 2.082 0.247 1.00 78.75 133 ALA A CA 1
ATOM 995 C C . ALA A 1 133 ? 28.459 1.796 -0.912 1.00 78.75 133 ALA A C 1
ATOM 997 O O . ALA A 1 133 ? 28.886 1.347 -1.974 1.00 78.75 133 ALA A O 1
ATOM 998 N N . SER A 1 134 ? 27.163 2.090 -0.742 1.00 78.38 134 SER A N 1
ATOM 999 C CA . SER A 1 134 ? 26.161 1.899 -1.805 1.00 78.38 134 SER A CA 1
ATOM 1000 C C . SER A 1 134 ? 26.395 2.859 -2.971 1.00 78.38 134 SER A C 1
ATOM 1002 O O . SER A 1 134 ? 26.267 2.463 -4.128 1.00 78.38 134 SER A O 1
ATOM 1004 N N . ASN A 1 135 ? 26.818 4.093 -2.682 1.00 78.44 135 ASN A N 1
ATOM 1005 C CA . ASN A 1 135 ? 27.190 5.076 -3.702 1.00 78.44 135 ASN A CA 1
ATOM 1006 C C . ASN A 1 135 ? 28.450 4.650 -4.472 1.00 78.44 135 ASN A C 1
ATOM 1008 O O . ASN A 1 135 ? 28.489 4.761 -5.696 1.00 78.44 135 ASN A O 1
ATOM 1012 N N . ALA A 1 136 ? 29.459 4.107 -3.784 1.00 82.44 136 ALA A N 1
ATOM 1013 C CA . ALA A 1 136 ? 30.650 3.557 -4.429 1.00 82.44 136 ALA A CA 1
ATOM 1014 C C . ALA A 1 136 ? 30.304 2.360 -5.334 1.00 82.44 136 ALA A C 1
ATOM 1016 O O . ALA A 1 136 ? 30.778 2.284 -6.468 1.00 82.44 136 ALA A O 1
ATOM 1017 N N . ALA A 1 137 ? 29.423 1.464 -4.876 1.00 83.19 137 ALA A N 1
ATOM 1018 C CA . ALA A 1 137 ? 28.926 0.356 -5.689 1.00 83.19 137 ALA A CA 1
ATOM 1019 C C . ALA A 1 137 ? 28.150 0.847 -6.923 1.00 83.19 137 ALA A C 1
ATOM 1021 O O . ALA A 1 137 ? 28.353 0.328 -8.020 1.00 83.19 137 ALA A O 1
ATOM 1022 N N . LEU A 1 138 ? 27.313 1.880 -6.771 1.00 81.62 138 LEU A N 1
ATOM 1023 C CA . LEU A 1 138 ? 26.598 2.512 -7.881 1.00 81.62 138 LEU A CA 1
ATOM 1024 C C . LEU A 1 138 ? 27.563 3.074 -8.938 1.00 81.62 138 LEU A C 1
ATOM 1026 O O . LEU A 1 138 ? 27.373 2.827 -10.129 1.00 81.62 138 LEU A O 1
ATOM 1030 N N . LEU A 1 139 ? 28.619 3.775 -8.515 1.00 81.44 139 LEU A N 1
ATOM 1031 C CA . LEU A 1 139 ? 29.639 4.299 -9.427 1.00 81.44 139 LEU A CA 1
ATOM 1032 C C . LEU A 1 139 ? 30.401 3.171 -10.138 1.00 81.44 139 LEU A C 1
ATOM 1034 O O . LEU A 1 139 ? 30.589 3.223 -11.352 1.00 81.44 139 LEU A O 1
ATOM 1038 N N . GLY A 1 140 ? 30.781 2.116 -9.411 1.00 82.00 140 GLY A N 1
ATOM 1039 C CA . GLY A 1 140 ? 31.409 0.934 -10.006 1.00 82.00 140 GLY A CA 1
ATOM 1040 C C . GLY A 1 140 ? 30.527 0.281 -11.077 1.00 82.00 140 GLY A C 1
ATOM 1041 O O . GLY A 1 140 ? 31.011 -0.095 -12.144 1.00 82.00 140 GLY A O 1
ATOM 1042 N N . ARG A 1 141 ? 29.210 0.216 -10.841 1.00 84.00 141 ARG A N 1
ATOM 1043 C CA . ARG A 1 141 ? 28.237 -0.304 -11.812 1.00 84.00 141 ARG A CA 1
ATOM 1044 C C . ARG A 1 141 ? 28.101 0.568 -13.050 1.00 84.00 141 ARG A C 1
ATOM 1046 O O . ARG A 1 141 ? 27.995 0.023 -14.145 1.00 84.00 141 ARG A O 1
ATOM 1053 N N . LEU A 1 142 ? 28.141 1.890 -12.895 1.00 82.12 142 LEU A N 1
ATOM 1054 C CA . LEU A 1 142 ? 28.120 2.819 -14.024 1.00 82.12 142 LEU A CA 1
ATOM 1055 C C . LEU A 1 142 ? 29.290 2.567 -14.985 1.00 82.12 142 LEU A C 1
ATOM 1057 O O . LEU A 1 142 ? 29.084 2.567 -16.195 1.00 82.12 142 LEU A O 1
ATOM 1061 N N . LEU A 1 143 ? 30.492 2.330 -14.454 1.00 84.62 143 LEU A N 1
ATOM 1062 C CA . LEU A 1 143 ? 31.683 2.072 -15.270 1.00 84.62 143 LEU A CA 1
ATOM 1063 C C . LEU A 1 143 ? 31.578 0.754 -16.054 1.00 84.62 143 LEU A C 1
ATOM 1065 O O . LEU A 1 143 ? 32.031 0.684 -17.191 1.00 84.62 143 LEU A O 1
ATOM 1069 N N . GLN A 1 144 ? 30.958 -0.274 -15.468 1.00 82.75 144 GLN A N 1
ATOM 1070 C CA . GLN A 1 144 ? 30.782 -1.585 -16.109 1.00 82.75 144 GLN A CA 1
ATOM 1071 C C . GLN A 1 144 ? 29.631 -1.600 -17.124 1.00 82.75 144 GLN A C 1
ATOM 1073 O O . GLN A 1 144 ? 29.747 -2.183 -18.200 1.00 82.75 144 GLN A O 1
ATOM 1078 N N . HIS A 1 145 ? 28.506 -0.967 -16.781 1.00 83.44 145 HIS A N 1
ATOM 1079 C CA . HIS A 1 145 ? 27.264 -1.003 -17.552 1.00 83.44 145 HIS A CA 1
ATOM 1080 C C . HIS A 1 145 ? 26.642 0.401 -17.659 1.00 83.44 145 HIS A C 1
ATOM 1082 O O . HIS A 1 145 ? 25.587 0.667 -17.074 1.00 83.44 145 HIS A O 1
ATOM 1088 N N . PRO A 1 146 ? 27.234 1.316 -18.448 1.00 77.88 146 PRO A N 1
ATOM 1089 C CA . PRO A 1 146 ? 26.806 2.721 -18.512 1.00 77.88 146 PRO A CA 1
ATOM 1090 C C . PRO A 1 146 ? 25.400 2.932 -19.103 1.00 77.88 146 PRO A C 1
ATOM 1092 O O . PRO A 1 146 ? 24.821 4.016 -18.984 1.00 77.88 146 PRO A O 1
ATOM 1095 N N . ARG A 1 147 ? 24.841 1.902 -19.752 1.00 81.75 147 ARG A N 1
ATOM 1096 C CA . ARG A 1 147 ? 23.470 1.864 -20.291 1.00 81.75 147 ARG A CA 1
ATOM 1097 C C . ARG A 1 147 ? 22.518 0.971 -19.476 1.00 81.75 147 ARG A C 1
ATOM 1099 O O . ARG A 1 147 ? 21.403 0.735 -19.914 1.00 81.75 147 ARG A O 1
ATOM 1106 N N . GL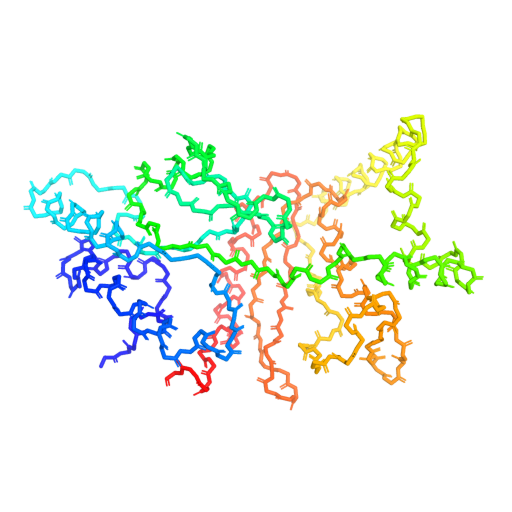Y A 1 148 ? 22.956 0.452 -18.328 1.00 84.06 148 GLY A N 1
ATOM 1107 C CA . GLY A 1 148 ? 22.115 -0.338 -17.424 1.00 84.06 148 GLY A CA 1
ATOM 1108 C C . GLY A 1 148 ? 21.288 0.527 -16.468 1.00 84.06 148 GLY A C 1
ATOM 1109 O O . GLY A 1 148 ? 21.434 1.752 -16.431 1.00 84.06 148 GLY A O 1
ATOM 1110 N N . ASP A 1 149 ? 20.455 -0.114 -15.644 1.00 86.31 149 ASP A N 1
ATOM 1111 C CA . ASP A 1 149 ? 19.523 0.560 -14.722 1.00 86.31 149 ASP A CA 1
ATOM 1112 C C . ASP A 1 149 ? 20.227 1.542 -13.762 1.00 86.31 149 ASP A C 1
ATOM 1114 O O . ASP A 1 149 ? 19.709 2.624 -13.492 1.00 86.31 149 ASP A O 1
ATOM 1118 N N . ALA A 1 150 ? 21.448 1.222 -13.315 1.00 84.25 150 ALA A N 1
ATOM 1119 C CA . ALA A 1 150 ? 22.291 2.110 -12.507 1.00 84.25 150 ALA A CA 1
ATOM 1120 C C . ALA A 1 150 ? 22.591 3.446 -13.212 1.00 84.25 150 ALA A C 1
ATOM 1122 O O . ALA A 1 150 ? 22.496 4.518 -12.613 1.00 84.25 150 ALA A O 1
ATOM 1123 N N . GLY A 1 151 ? 22.933 3.385 -14.503 1.00 85.94 151 GLY A N 1
ATOM 1124 C CA . GLY A 1 151 ? 23.205 4.568 -15.312 1.00 85.94 151 GLY A CA 1
ATOM 1125 C C . GLY A 1 151 ? 21.949 5.400 -15.551 1.00 85.94 151 GLY A C 1
ATOM 1126 O O . GLY A 1 151 ? 22.010 6.627 -15.493 1.00 85.94 151 GLY A O 1
ATOM 1127 N N . HIS A 1 152 ? 20.802 4.752 -15.765 1.00 86.25 152 HIS A N 1
ATOM 1128 C CA . HIS A 1 152 ? 19.515 5.440 -15.885 1.00 86.25 152 HIS A CA 1
ATOM 1129 C C . HIS A 1 152 ? 19.097 6.125 -14.581 1.00 86.25 152 HIS A C 1
ATOM 1131 O O . HIS A 1 152 ? 18.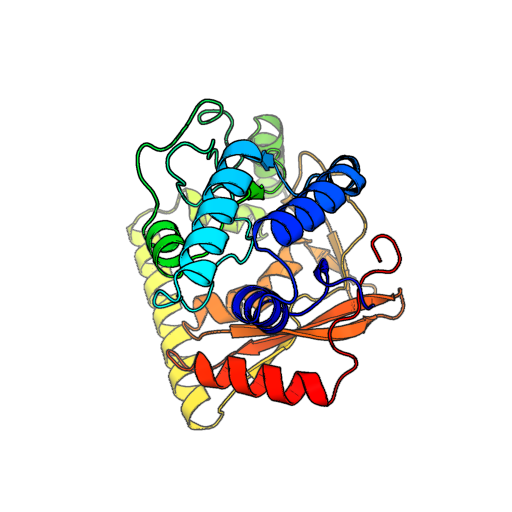688 7.284 -14.622 1.00 86.25 152 HIS A O 1
ATOM 1137 N N . ALA A 1 153 ? 19.259 5.457 -13.437 1.00 83.50 153 ALA A N 1
ATOM 1138 C CA . ALA A 1 153 ? 18.976 6.039 -12.129 1.00 83.50 153 ALA A CA 1
ATOM 1139 C C . ALA A 1 153 ? 19.826 7.294 -11.883 1.00 83.50 153 ALA A C 1
ATOM 1141 O O . ALA A 1 153 ? 19.283 8.349 -11.564 1.00 83.50 153 ALA A O 1
ATOM 1142 N N . LEU A 1 154 ? 21.140 7.214 -12.120 1.00 83.81 154 LEU A N 1
ATOM 1143 C CA . LEU A 1 154 ? 22.050 8.340 -11.915 1.00 83.81 154 LEU A CA 1
ATOM 1144 C C . LEU A 1 154 ? 21.746 9.515 -12.856 1.00 83.81 154 LEU A C 1
ATOM 1146 O O . LEU A 1 154 ? 21.675 10.659 -12.409 1.00 83.81 154 LEU A O 1
ATOM 1150 N N . LYS A 1 155 ? 21.514 9.238 -14.147 1.00 86.06 155 LYS A N 1
ATOM 1151 C CA . LYS A 1 155 ? 21.080 10.262 -15.110 1.00 86.06 155 LYS A CA 1
ATOM 1152 C C . LYS A 1 155 ? 19.786 10.919 -14.651 1.00 86.06 155 LYS A C 1
ATOM 1154 O O . LYS A 1 155 ? 19.693 12.134 -14.700 1.00 86.06 155 LYS A O 1
ATOM 1159 N N . GLY A 1 156 ? 18.825 10.138 -14.160 1.00 86.81 156 GLY A N 1
ATOM 1160 C CA . GLY A 1 156 ? 17.568 10.654 -13.627 1.00 86.81 156 GLY A CA 1
ATOM 1161 C C . GLY A 1 156 ? 17.753 11.574 -12.416 1.00 86.81 156 GLY A C 1
ATOM 1162 O O . GLY A 1 156 ? 17.074 12.593 -12.326 1.00 86.81 156 GLY A O 1
ATOM 1163 N N . THR A 1 157 ? 18.684 11.251 -11.514 1.00 85.81 157 THR A N 1
ATOM 1164 C CA . THR A 1 157 ? 18.989 12.060 -10.322 1.00 85.81 157 THR A CA 1
ATOM 1165 C C . THR A 1 157 ? 19.670 13.386 -10.658 1.00 85.81 157 THR A C 1
ATOM 1167 O O . THR A 1 157 ? 19.367 14.394 -10.028 1.00 85.81 157 THR A O 1
ATOM 1170 N N . PHE A 1 158 ? 20.578 13.396 -11.638 1.00 88.81 158 PHE A N 1
ATOM 1171 C CA . PHE A 1 158 ? 21.406 14.564 -11.971 1.00 88.81 158 PHE A CA 1
ATOM 1172 C C . PHE A 1 158 ? 21.016 15.258 -13.285 1.00 88.81 158 PHE A C 1
ATOM 1174 O O . PHE A 1 158 ? 21.756 16.113 -13.772 1.00 88.81 158 PHE A O 1
ATOM 1181 N N . GLN A 1 159 ? 19.886 14.891 -13.893 1.00 93.12 159 GLN A N 1
ATOM 1182 C CA . GLN A 1 159 ? 19.450 15.501 -15.149 1.00 93.12 159 GLN A CA 1
ATOM 1183 C C . GLN A 1 159 ? 19.201 17.002 -14.984 1.00 93.12 159 GLN A C 1
ATOM 1185 O O . GLN A 1 159 ? 18.650 17.459 -13.983 1.00 93.12 159 GLN A O 1
ATOM 1190 N N . SER A 1 160 ? 19.558 17.771 -16.013 1.00 96.00 160 SER A N 1
ATOM 1191 C CA . SER A 1 160 ? 19.145 19.168 -16.101 1.00 96.00 160 SER A CA 1
ATOM 1192 C C . SER A 1 160 ? 17.634 19.266 -16.307 1.00 96.00 160 SER A C 1
ATOM 1194 O O . SER A 1 160 ? 17.015 18.365 -16.877 1.00 96.00 160 SER A O 1
ATOM 1196 N N . HIS A 1 161 ? 17.048 20.402 -15.925 1.00 95.81 161 HIS A N 1
ATOM 1197 C CA . HIS A 1 161 ? 15.640 20.680 -16.214 1.00 95.81 161 HIS A CA 1
ATOM 1198 C C . HIS A 1 161 ? 15.320 20.546 -17.715 1.00 95.81 161 HIS A C 1
ATOM 1200 O O . HIS A 1 161 ? 14.307 19.962 -18.082 1.00 95.81 161 HIS A O 1
ATOM 1206 N N . TYR A 1 162 ? 16.232 20.986 -18.589 1.00 96.12 162 TYR A N 1
ATOM 1207 C CA . TYR A 1 162 ? 16.104 20.818 -20.040 1.00 96.12 162 TYR A CA 1
ATOM 1208 C C . TYR A 1 162 ? 16.006 19.342 -20.467 1.00 96.12 162 TYR A C 1
ATOM 1210 O O . TYR A 1 162 ? 15.117 18.975 -21.233 1.00 96.12 162 TYR A O 1
ATOM 1218 N N . SER A 1 163 ? 16.883 18.477 -19.944 1.00 94.81 163 SER A N 1
ATOM 1219 C CA . SER A 1 163 ? 16.840 17.036 -20.249 1.00 94.81 163 SER A CA 1
ATOM 1220 C C . SER A 1 163 ? 15.556 16.395 -19.718 1.00 94.81 163 SER A C 1
ATOM 1222 O O . SER A 1 163 ? 14.961 15.548 -20.383 1.00 94.81 163 SER A O 1
ATOM 1224 N N . TRP A 1 164 ? 15.096 16.844 -18.547 1.00 95.12 164 TRP A N 1
ATOM 1225 C CA . TRP A 1 164 ? 13.819 16.421 -17.984 1.00 95.12 164 TRP A CA 1
ATOM 1226 C C . TRP A 1 164 ? 12.641 16.805 -18.888 1.00 95.12 164 TRP A C 1
ATOM 1228 O O . TRP A 1 164 ? 11.793 15.957 -19.145 1.00 95.12 164 TRP A O 1
ATOM 1238 N N . MET A 1 165 ? 12.612 18.018 -19.454 1.00 96.94 165 MET A N 1
ATOM 1239 C CA . MET A 1 165 ? 11.561 18.435 -20.400 1.00 96.94 165 MET A CA 1
ATOM 1240 C C . MET A 1 165 ? 11.527 17.568 -21.669 1.00 96.94 165 MET A C 1
ATOM 1242 O O . MET A 1 165 ? 10.452 17.246 -22.180 1.00 96.94 165 MET A O 1
ATOM 1246 N N . GLN A 1 166 ? 12.691 17.154 -22.180 1.00 95.00 166 GLN A N 1
ATOM 1247 C CA . GLN A 1 166 ? 12.758 16.230 -23.318 1.00 95.00 166 GLN A CA 1
ATOM 1248 C C . GLN A 1 166 ? 12.174 14.856 -22.959 1.00 95.00 166 GLN A C 1
ATOM 1250 O O . GLN A 1 166 ? 11.365 14.307 -23.710 1.00 95.00 166 GLN A O 1
ATOM 1255 N N . ALA A 1 167 ? 12.541 14.315 -21.793 1.00 92.06 167 ALA A N 1
ATOM 1256 C CA . ALA A 1 167 ? 11.985 13.061 -21.293 1.00 92.06 167 ALA A CA 1
ATOM 1257 C C . ALA A 1 167 ? 10.472 13.166 -21.036 1.00 92.06 167 ALA A C 1
ATOM 1259 O O . ALA A 1 167 ? 9.729 12.231 -21.332 1.00 92.06 167 ALA A O 1
ATOM 1260 N N . ASP A 1 168 ? 10.003 14.312 -20.544 1.00 94.12 168 ASP A N 1
ATOM 1261 C CA . ASP A 1 168 ? 8.585 14.581 -20.319 1.00 94.12 168 ASP A CA 1
ATOM 1262 C C . ASP A 1 168 ? 7.786 14.637 -21.628 1.00 94.12 168 ASP A C 1
ATOM 1264 O O . ASP A 1 168 ? 6.703 14.064 -21.733 1.00 94.12 168 ASP A O 1
ATOM 1268 N N . THR A 1 169 ? 8.362 15.220 -22.680 1.00 95.94 169 THR A N 1
ATOM 1269 C CA . THR A 1 169 ? 7.765 15.201 -24.025 1.00 95.94 169 THR A CA 1
ATOM 1270 C C . THR A 1 169 ? 7.586 13.765 -24.527 1.00 95.94 169 THR A C 1
ATOM 1272 O O . THR A 1 169 ? 6.512 13.398 -25.009 1.00 95.94 169 THR A O 1
ATOM 1275 N N . ALA A 1 170 ? 8.606 12.916 -24.359 1.00 93.25 170 ALA A N 1
ATOM 1276 C CA . ALA A 1 170 ? 8.509 11.498 -24.704 1.00 93.25 170 ALA A CA 1
ATOM 1277 C C . ALA A 1 170 ? 7.458 10.765 -23.848 1.00 93.25 170 ALA A C 1
ATOM 1279 O O . ALA A 1 170 ? 6.702 9.939 -24.365 1.00 93.25 170 ALA A O 1
ATOM 1280 N N . ARG A 1 171 ? 7.357 11.099 -22.555 1.00 93.56 171 ARG A N 1
ATOM 1281 C CA . ARG A 1 171 ? 6.325 10.576 -21.649 1.00 93.56 171 ARG A CA 1
ATOM 1282 C C . ARG A 1 171 ? 4.914 10.950 -22.115 1.00 93.56 171 ARG A C 1
ATOM 1284 O O . ARG A 1 171 ? 4.039 10.088 -22.130 1.00 93.56 171 ARG A O 1
ATOM 1291 N N . HIS A 1 172 ? 4.690 12.186 -22.559 1.00 94.81 172 HIS A N 1
ATOM 1292 C CA . HIS A 1 172 ? 3.405 12.594 -23.134 1.00 94.81 172 HIS A CA 1
ATOM 1293 C C . HIS A 1 172 ? 3.080 11.856 -24.434 1.00 94.81 172 HIS A C 1
ATOM 1295 O O . HIS A 1 172 ? 1.947 11.406 -24.603 1.00 94.81 172 HIS A O 1
ATOM 1301 N N . ALA A 1 173 ? 4.061 11.647 -25.317 1.00 95.44 173 ALA A N 1
ATOM 1302 C CA . ALA A 1 173 ? 3.857 10.852 -26.527 1.00 95.44 173 ALA A CA 1
ATOM 1303 C C . ALA A 1 173 ? 3.433 9.405 -26.204 1.00 95.44 173 ALA A C 1
ATOM 1305 O O . ALA A 1 173 ? 2.541 8.860 -26.853 1.00 95.44 173 ALA A O 1
ATOM 1306 N N . ILE A 1 174 ? 4.019 8.793 -25.167 1.00 94.50 174 ILE A N 1
ATOM 1307 C CA . ILE A 1 174 ? 3.600 7.473 -24.668 1.00 94.50 174 ILE A CA 1
ATOM 1308 C C . ILE A 1 174 ? 2.153 7.516 -24.165 1.00 94.50 174 ILE A C 1
ATOM 1310 O O . ILE A 1 174 ? 1.352 6.668 -24.555 1.00 94.50 174 ILE A O 1
ATOM 1314 N N . ARG A 1 175 ? 1.795 8.514 -23.350 1.00 95.06 175 ARG A N 1
ATOM 1315 C CA . ARG A 1 175 ? 0.432 8.671 -22.822 1.00 95.06 175 ARG A CA 1
ATOM 1316 C C . ARG A 1 175 ? -0.617 8.810 -23.927 1.00 95.06 175 ARG A C 1
ATOM 1318 O O . ARG A 1 175 ? -1.662 8.178 -23.840 1.00 95.06 175 ARG A O 1
ATOM 1325 N N . LEU A 1 176 ? -0.337 9.573 -24.985 1.00 95.69 176 LEU A N 1
ATOM 1326 C CA . LEU A 1 176 ? -1.255 9.714 -26.123 1.00 95.69 176 LEU A CA 1
ATOM 1327 C C . LEU A 1 176 ? -1.495 8.383 -26.845 1.00 95.69 176 LEU A C 1
ATOM 1329 O O . LEU A 1 176 ? -2.625 8.085 -27.215 1.00 95.69 176 LEU A O 1
ATOM 1333 N N . ARG A 1 177 ? -0.458 7.552 -26.991 1.00 96.25 177 ARG A N 1
ATOM 1334 C CA . ARG A 1 177 ? -0.601 6.213 -27.583 1.00 96.25 177 ARG A CA 1
ATOM 1335 C C . ARG A 1 177 ? -1.461 5.288 -26.725 1.00 96.25 177 ARG A C 1
ATOM 1337 O O . ARG A 1 177 ? -2.218 4.500 -27.275 1.00 96.25 177 ARG A O 1
ATOM 1344 N N . TRP A 1 178 ? -1.360 5.394 -25.402 1.00 96.62 178 TRP A N 1
ATOM 1345 C CA . TRP A 1 178 ? -2.233 4.657 -24.487 1.00 96.62 178 TRP A CA 1
ATOM 1346 C C . TRP A 1 178 ? -3.679 5.143 -24.552 1.00 96.62 178 TRP A C 1
ATOM 1348 O O . TRP A 1 178 ? -4.583 4.319 -24.589 1.00 96.62 178 TRP A O 1
ATOM 1358 N N . ILE A 1 179 ? -3.905 6.457 -24.624 1.00 95.69 179 ILE A N 1
ATOM 1359 C CA . ILE A 1 179 ? -5.250 7.019 -24.817 1.00 95.69 179 ILE A CA 1
ATOM 1360 C C . ILE A 1 179 ? -5.873 6.494 -26.114 1.00 95.69 179 ILE A C 1
ATOM 1362 O O . ILE A 1 179 ? -7.040 6.122 -26.106 1.00 95.69 179 ILE A O 1
ATOM 1366 N N . GLU A 1 180 ? -5.103 6.432 -27.205 1.00 97.38 180 GLU A N 1
ATOM 1367 C CA . GLU A 1 180 ? -5.584 5.856 -28.464 1.00 97.38 180 GLU A CA 1
ATOM 1368 C C . GLU A 1 180 ? -5.912 4.369 -28.318 1.00 97.38 180 GLU A C 1
ATOM 1370 O O . GLU A 1 180 ? -6.984 3.941 -28.721 1.00 97.38 180 GLU A O 1
ATOM 1375 N N . PHE A 1 181 ? -5.025 3.597 -27.685 1.00 96.81 181 PHE A N 1
ATOM 1376 C CA . PHE A 1 181 ? -5.229 2.170 -27.444 1.00 96.81 181 PHE A CA 1
ATOM 1377 C C . PHE A 1 181 ? -6.520 1.888 -26.657 1.00 96.81 181 PHE A C 1
ATOM 1379 O O . PHE A 1 181 ? -7.282 0.997 -27.020 1.00 96.81 181 PHE A O 1
ATOM 1386 N N . PHE A 1 182 ? -6.807 2.667 -25.611 1.00 97.19 182 PHE A N 1
ATOM 1387 C CA . PHE A 1 182 ? -8.006 2.477 -24.788 1.00 97.19 182 PHE A CA 1
ATOM 1388 C C . PHE A 1 182 ? -9.317 2.919 -25.461 1.00 97.19 182 PHE A C 1
ATOM 1390 O O . PHE A 1 182 ? -10.373 2.839 -24.841 1.00 97.19 182 PHE A O 1
ATOM 1397 N N . LYS A 1 183 ? -9.291 3.369 -26.722 1.00 96.94 183 LYS A N 1
ATOM 1398 C CA . LYS A 1 183 ? -10.527 3.514 -27.508 1.00 96.94 183 LYS A CA 1
ATOM 1399 C C . LYS A 1 183 ? -11.113 2.164 -27.913 1.00 96.94 183 LYS A C 1
ATOM 1401 O O . LYS A 1 183 ? -12.327 2.060 -28.046 1.00 96.94 183 LYS A O 1
ATOM 1406 N N . ASP A 1 184 ? -10.252 1.162 -28.087 1.00 98.06 184 ASP A N 1
ATOM 1407 C CA . ASP A 1 184 ? -10.630 -0.163 -28.585 1.00 98.06 184 ASP A CA 1
ATOM 1408 C C . ASP A 1 184 ? -10.641 -1.236 -27.482 1.00 98.06 184 ASP A C 1
ATOM 1410 O O . ASP A 1 184 ? -11.161 -2.332 -27.686 1.00 98.06 184 ASP A O 1
ATOM 1414 N N . PHE A 1 185 ? -10.062 -0.941 -26.313 1.00 97.62 185 PHE A N 1
ATOM 1415 C CA . PHE A 1 185 ? -9.908 -1.883 -25.203 1.00 97.62 185 PHE A CA 1
ATOM 1416 C C . PHE A 1 185 ? -10.257 -1.226 -23.867 1.00 97.62 185 PHE A C 1
ATOM 1418 O O . PHE A 1 185 ? -9.847 -0.099 -23.615 1.00 97.62 185 PHE A O 1
ATOM 1425 N N . ASP A 1 186 ? -10.930 -1.953 -22.973 1.00 96.81 186 ASP A N 1
ATOM 1426 C CA . ASP A 1 186 ? -11.278 -1.445 -21.636 1.00 96.81 186 ASP A CA 1
ATOM 1427 C C . ASP A 1 186 ? -10.133 -1.592 -20.626 1.00 96.81 186 ASP A C 1
ATOM 1429 O O . ASP A 1 186 ? -9.920 -0.740 -19.762 1.00 96.81 186 ASP A O 1
ATOM 1433 N N . VAL A 1 187 ? -9.396 -2.703 -20.719 1.00 97.31 187 VAL A N 1
ATOM 1434 C CA . VAL A 1 187 ? -8.317 -3.055 -19.793 1.00 97.31 187 VAL A CA 1
ATOM 1435 C C . VAL A 1 187 ? -7.185 -3.799 -20.496 1.00 97.31 187 VAL A C 1
ATOM 1437 O O . VAL A 1 187 ? -7.391 -4.498 -21.487 1.00 97.31 187 VAL A O 1
ATOM 1440 N N . VAL A 1 188 ? -5.982 -3.709 -19.929 1.00 96.50 188 VAL A N 1
ATOM 1441 C CA . VAL A 1 188 ? -4.834 -4.555 -20.276 1.00 96.50 188 VAL A CA 1
ATOM 1442 C C . VAL A 1 188 ? -4.433 -5.387 -19.069 1.00 96.50 188 VAL A C 1
ATOM 1444 O O . VAL A 1 188 ? -4.149 -4.855 -17.994 1.00 96.50 188 VAL A O 1
ATOM 1447 N N . LEU A 1 189 ? -4.373 -6.702 -19.265 1.00 95.62 189 LEU A N 1
ATOM 1448 C CA . LEU A 1 189 ? -3.892 -7.643 -18.261 1.00 95.62 189 LEU A CA 1
ATOM 1449 C C . LEU A 1 189 ? -2.384 -7.816 -18.399 1.00 95.62 189 LEU A C 1
ATOM 1451 O O . LEU A 1 189 ? -1.879 -8.131 -19.476 1.00 95.62 189 LEU A O 1
ATOM 1455 N N . MET A 1 190 ? -1.662 -7.618 -17.300 1.00 93.75 190 MET A N 1
ATOM 1456 C CA . MET A 1 190 ? -0.205 -7.709 -17.268 1.00 93.75 190 MET A CA 1
ATOM 1457 C C . MET A 1 190 ? 0.261 -8.463 -16.023 1.00 93.75 190 MET A C 1
ATOM 1459 O O . MET A 1 190 ? -0.379 -8.372 -14.971 1.00 93.75 190 MET A O 1
ATOM 1463 N N . PRO A 1 191 ? 1.390 -9.187 -16.087 1.00 91.88 191 PRO A N 1
ATOM 1464 C CA . PRO A 1 191 ? 2.020 -9.688 -14.875 1.00 91.88 191 PRO A CA 1
ATOM 1465 C C . PRO A 1 191 ? 2.449 -8.511 -13.987 1.00 91.88 191 PRO A C 1
ATOM 1467 O O . PRO A 1 191 ? 2.816 -7.447 -14.480 1.00 91.88 191 PRO A O 1
ATOM 1470 N N . VAL A 1 192 ? 2.436 -8.701 -12.668 1.00 93.31 192 VAL A N 1
ATOM 1471 C CA . VAL A 1 192 ? 2.922 -7.682 -11.713 1.00 93.31 192 VAL A CA 1
ATOM 1472 C C . VAL A 1 192 ? 4.452 -7.611 -11.719 1.00 93.31 192 VAL A C 1
ATOM 1474 O O . VAL A 1 192 ? 5.041 -6.539 -11.606 1.00 93.31 192 VAL A O 1
ATOM 1477 N N . ALA A 1 193 ? 5.090 -8.773 -11.850 1.00 92.69 193 ALA A N 1
ATOM 1478 C CA . ALA A 1 193 ? 6.530 -8.979 -11.851 1.00 92.69 193 ALA A CA 1
ATOM 1479 C C . ALA A 1 193 ? 6.856 -10.214 -12.717 1.00 92.69 193 ALA A C 1
ATOM 1481 O O . ALA A 1 193 ? 5.987 -11.070 -12.898 1.00 92.69 193 ALA A O 1
ATOM 1482 N N . PRO A 1 194 ? 8.087 -10.344 -13.246 1.00 92.19 194 PRO A N 1
ATOM 1483 C CA . PRO A 1 194 ? 8.478 -11.486 -14.071 1.00 92.19 194 PRO A CA 1
ATOM 1484 C C . PRO A 1 194 ? 8.660 -12.783 -13.264 1.00 92.19 194 PRO A C 1
ATOM 1486 O O . PRO A 1 194 ? 8.703 -13.860 -13.846 1.00 92.19 194 PRO A O 1
ATOM 1489 N N . THR A 1 195 ? 8.764 -12.698 -11.935 1.00 92.25 195 THR A N 1
ATOM 1490 C CA . THR A 1 195 ? 8.951 -13.847 -11.040 1.00 92.25 195 THR A CA 1
ATOM 1491 C C . THR A 1 195 ? 8.036 -13.742 -9.822 1.00 92.25 195 THR A C 1
ATOM 1493 O O . THR A 1 195 ? 7.569 -12.660 -9.464 1.00 92.25 195 THR A O 1
ATOM 1496 N N . VAL A 1 196 ? 7.835 -14.866 -9.128 1.00 93.06 196 VAL A N 1
ATOM 1497 C CA . VAL A 1 196 ? 7.399 -14.851 -7.719 1.00 93.06 196 VAL A CA 1
ATOM 1498 C C . VAL A 1 196 ? 8.463 -14.184 -6.836 1.00 93.06 196 VAL A C 1
ATOM 1500 O O . VAL A 1 196 ? 9.556 -13.871 -7.316 1.00 93.06 196 VAL A O 1
ATOM 1503 N N . ALA A 1 197 ? 8.164 -13.986 -5.547 1.00 92.19 197 ALA A N 1
ATOM 1504 C CA . ALA A 1 197 ? 9.109 -13.402 -4.595 1.00 92.19 197 ALA A CA 1
ATOM 1505 C C . ALA A 1 197 ? 10.472 -14.131 -4.646 1.00 92.19 197 ALA A C 1
ATOM 1507 O O . ALA A 1 197 ? 10.532 -15.323 -4.325 1.00 92.19 197 ALA A O 1
ATOM 1508 N N . PRO A 1 198 ? 11.558 -13.456 -5.070 1.00 89.62 198 PRO A N 1
ATOM 1509 C CA . PRO A 1 198 ? 12.866 -14.086 -5.155 1.00 89.62 198 PRO A CA 1
ATOM 1510 C C . PRO A 1 198 ? 13.446 -14.320 -3.749 1.00 89.62 198 PRO A C 1
ATOM 1512 O O . PRO A 1 198 ? 13.076 -13.617 -2.802 1.00 89.62 198 PRO A O 1
ATOM 1515 N N . PRO A 1 199 ? 14.387 -15.269 -3.589 1.00 87.94 199 PRO A N 1
ATOM 1516 C CA . PRO A 1 199 ? 15.108 -15.449 -2.334 1.00 87.94 199 PRO A CA 1
ATOM 1517 C C . PRO A 1 199 ? 15.804 -14.163 -1.875 1.00 87.94 199 PRO A C 1
ATOM 1519 O O . PRO A 1 199 ? 16.202 -13.323 -2.689 1.00 87.94 199 PRO A O 1
ATOM 1522 N N . HIS A 1 200 ? 16.016 -14.027 -0.564 1.00 84.19 200 HIS A N 1
ATOM 1523 C CA . HIS A 1 200 ? 16.814 -12.927 -0.032 1.00 84.19 200 HIS A CA 1
ATOM 1524 C C . HIS A 1 200 ? 18.216 -12.933 -0.649 1.00 84.19 200 HIS A C 1
ATOM 1526 O O . HIS A 1 200 ? 18.955 -13.913 -0.573 1.00 84.19 200 HIS A O 1
ATOM 1532 N N . HIS A 1 201 ? 18.596 -11.810 -1.247 1.00 75.81 201 HIS A N 1
ATOM 1533 C CA . HIS A 1 201 ? 19.924 -11.621 -1.817 1.00 75.81 201 HIS A CA 1
ATOM 1534 C C . HIS A 1 201 ? 20.941 -11.221 -0.735 1.00 75.81 201 HIS A C 1
ATOM 1536 O O . HIS A 1 201 ? 20.627 -10.492 0.208 1.00 75.81 201 HIS A O 1
ATOM 1542 N N . ASN A 1 202 ? 22.206 -11.580 -0.932 1.00 66.06 202 ASN A N 1
ATOM 1543 C CA . ASN A 1 202 ? 23.318 -11.192 -0.054 1.00 66.06 202 ASN A CA 1
ATOM 1544 C C . ASN A 1 202 ? 23.983 -9.850 -0.438 1.00 66.06 202 ASN A C 1
ATOM 1546 O O . ASN A 1 202 ? 24.890 -9.384 0.250 1.00 66.06 202 ASN A O 1
ATOM 1550 N N . ARG A 1 203 ? 23.541 -9.187 -1.518 1.00 71.19 203 ARG A N 1
ATOM 1551 C CA . ARG A 1 203 ? 24.087 -7.889 -1.957 1.00 71.19 203 ARG A CA 1
ATOM 1552 C C . ARG A 1 203 ? 23.447 -6.726 -1.203 1.00 71.19 203 ARG A C 1
ATOM 1554 O O . ARG A 1 203 ? 22.562 -6.044 -1.726 1.00 71.19 203 ARG A O 1
ATOM 1561 N N . LEU A 1 204 ? 23.893 -6.499 0.029 1.00 67.69 204 LEU A N 1
ATOM 1562 C CA . LEU A 1 204 ? 23.395 -5.416 0.891 1.00 67.69 204 LEU A CA 1
ATOM 1563 C C . LEU A 1 204 ? 23.742 -4.015 0.357 1.00 67.69 204 LEU A C 1
ATOM 1565 O O . LEU A 1 204 ? 22.968 -3.082 0.539 1.00 67.69 204 LEU A O 1
ATOM 1569 N N . VAL A 1 205 ? 24.872 -3.893 -0.345 1.00 72.75 205 VAL A N 1
ATOM 1570 C CA . VAL A 1 205 ? 25.448 -2.613 -0.793 1.00 72.75 205 VAL A CA 1
ATOM 1571 C C . VAL A 1 205 ? 25.214 -2.355 -2.291 1.00 72.75 205 VAL A C 1
ATOM 1573 O O . VAL A 1 205 ? 24.866 -1.252 -2.698 1.00 72.75 205 VAL A O 1
ATOM 1576 N N . ASP A 1 206 ? 25.356 -3.384 -3.129 1.00 79.19 206 ASP A N 1
ATOM 1577 C CA . ASP A 1 206 ? 25.223 -3.286 -4.588 1.00 79.19 206 ASP A CA 1
ATOM 1578 C C . ASP A 1 206 ? 23.817 -3.700 -5.048 1.00 79.19 206 ASP A C 1
ATOM 1580 O O . ASP A 1 206 ? 23.567 -4.852 -5.414 1.00 79.19 206 ASP A O 1
ATOM 1584 N N . LYS A 1 207 ? 22.874 -2.752 -5.003 1.00 79.12 207 LYS A N 1
ATOM 1585 C CA . LYS A 1 207 ? 21.469 -3.012 -5.361 1.00 79.12 207 LYS A CA 1
ATOM 1586 C C . LYS A 1 207 ? 21.265 -3.275 -6.855 1.00 79.12 207 LYS A C 1
ATOM 1588 O O . LYS A 1 207 ? 20.382 -4.046 -7.212 1.00 79.12 207 LYS A O 1
ATOM 1593 N N . PHE A 1 208 ? 22.060 -2.651 -7.723 1.00 83.75 208 PHE A N 1
ATOM 1594 C CA . PHE A 1 208 ? 21.941 -2.793 -9.181 1.00 83.75 208 PHE A CA 1
ATOM 1595 C C . PHE A 1 208 ? 22.648 -4.032 -9.734 1.00 83.75 208 PHE A C 1
ATOM 1597 O O . PHE A 1 208 ? 22.372 -4.440 -10.853 1.00 83.75 208 PHE A O 1
ATOM 1604 N N . GLY A 1 209 ? 23.524 -4.658 -8.951 1.00 83.75 209 GLY A N 1
ATOM 1605 C CA . GLY A 1 209 ? 24.162 -5.921 -9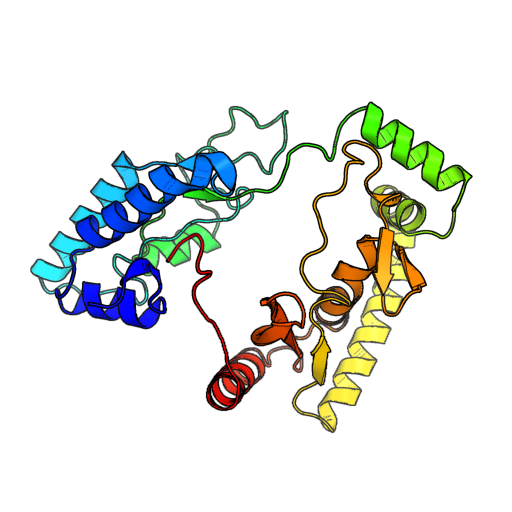.302 1.00 83.75 209 GLY A CA 1
ATOM 1606 C C . GLY A 1 209 ? 23.387 -7.181 -8.957 1.00 83.75 209 GLY A C 1
ATOM 1607 O O . GLY A 1 209 ? 23.921 -8.278 -9.116 1.00 83.75 209 GLY A O 1
ATOM 1608 N N . ARG A 1 210 ? 22.185 -7.040 -8.401 1.00 87.81 210 ARG A N 1
ATOM 1609 C CA . ARG A 1 210 ? 21.304 -8.170 -8.109 1.00 87.81 210 ARG A CA 1
ATOM 1610 C C . ARG A 1 210 ? 20.720 -8.690 -9.423 1.00 87.81 210 ARG A C 1
ATOM 1612 O O . ARG A 1 210 ? 20.368 -7.892 -10.292 1.00 87.81 210 ARG A O 1
ATOM 1619 N N . SER A 1 211 ? 20.577 -10.005 -9.529 1.00 88.81 211 SER A N 1
ATOM 1620 C CA . SER A 1 211 ? 19.893 -10.661 -10.641 1.00 88.81 211 SER A CA 1
ATOM 1621 C C . SER A 1 211 ? 18.712 -11.491 -10.149 1.00 88.81 211 SER A C 1
ATOM 1623 O O . SER A 1 211 ? 18.589 -11.787 -8.957 1.00 88.81 211 SER A O 1
ATOM 1625 N N . ILE A 1 212 ? 17.836 -11.822 -11.086 1.00 91.69 212 ILE A N 1
ATOM 1626 C CA . ILE A 1 212 ? 16.740 -12.777 -10.950 1.00 91.69 212 ILE A CA 1
ATOM 1627 C C . ILE A 1 212 ? 16.826 -13.765 -12.113 1.00 91.69 212 ILE A C 1
ATOM 1629 O O . ILE A 1 212 ? 17.317 -13.411 -13.184 1.00 91.69 212 ILE A O 1
ATOM 1633 N N . ASP A 1 213 ? 16.349 -14.985 -11.897 1.00 91.44 213 ASP A N 1
ATOM 1634 C CA . ASP A 1 213 ? 16.196 -15.973 -12.962 1.00 91.44 213 ASP A CA 1
ATOM 1635 C C . ASP A 1 213 ? 14.799 -15.851 -13.579 1.00 91.44 213 ASP A C 1
ATOM 1637 O O . ASP A 1 213 ? 13.803 -15.878 -12.852 1.00 91.44 213 ASP A O 1
ATOM 1641 N N . VAL A 1 214 ? 14.728 -15.684 -14.897 1.00 92.56 214 VAL A N 1
ATOM 1642 C CA . VAL A 1 214 ? 13.478 -15.681 -15.662 1.00 92.56 214 VAL A CA 1
ATOM 1643 C C . VAL A 1 214 ? 13.641 -16.685 -16.790 1.00 92.56 214 VAL A C 1
ATOM 1645 O O . VAL A 1 214 ? 14.409 -16.448 -17.716 1.00 92.56 214 VAL A O 1
ATOM 1648 N N . ASP A 1 215 ? 12.950 -17.818 -16.681 1.00 91.12 215 ASP A N 1
ATOM 1649 C CA . ASP A 1 215 ? 13.003 -18.918 -17.651 1.00 91.12 215 ASP A CA 1
ATOM 1650 C C . ASP A 1 215 ? 14.438 -19.401 -17.967 1.00 91.12 215 ASP A C 1
ATOM 1652 O O . ASP A 1 215 ? 14.763 -19.736 -19.105 1.00 91.12 215 ASP A O 1
ATOM 1656 N N . GLY A 1 216 ? 15.310 -19.449 -16.950 1.00 91.88 216 GLY A N 1
ATOM 1657 C CA . GLY A 1 216 ? 16.713 -19.855 -17.084 1.00 91.88 216 GLY A CA 1
ATOM 1658 C C . GLY A 1 216 ? 17.660 -18.749 -17.562 1.00 91.88 216 GLY A C 1
ATOM 1659 O O . GLY A 1 216 ? 18.865 -18.983 -17.682 1.00 91.88 216 GLY A O 1
ATOM 1660 N N . GLU A 1 217 ? 17.150 -17.543 -17.825 1.00 93.88 217 GLU A N 1
ATOM 1661 C CA . GLU A 1 217 ? 17.954 -16.372 -18.158 1.00 93.88 217 GLU A CA 1
ATOM 1662 C C . GLU A 1 217 ? 18.171 -15.484 -16.925 1.00 93.88 217 GLU A C 1
ATOM 1664 O O . GLU A 1 217 ? 17.235 -15.088 -16.226 1.00 93.88 217 GLU A O 1
ATOM 1669 N N . GLN A 1 218 ? 19.429 -15.113 -16.679 1.00 92.44 218 GLN A N 1
ATOM 1670 C CA . GLN A 1 218 ? 19.773 -14.162 -15.627 1.00 92.44 218 GLN A CA 1
ATOM 1671 C C . GLN A 1 218 ? 19.476 -12.733 -16.078 1.00 92.44 218 GLN A C 1
ATOM 1673 O O . GLN A 1 218 ? 20.155 -12.183 -16.944 1.00 92.44 218 GLN A O 1
ATOM 1678 N N . ARG A 1 219 ? 18.495 -12.104 -15.430 1.00 91.12 219 ARG A N 1
ATOM 1679 C CA . ARG A 1 219 ? 18.057 -10.735 -15.719 1.00 91.12 219 ARG A CA 1
ATOM 1680 C C . ARG A 1 219 ? 18.356 -9.782 -14.562 1.00 91.12 219 ARG A C 1
ATOM 1682 O O . ARG A 1 219 ? 18.450 -10.226 -13.413 1.00 91.12 219 ARG A O 1
ATOM 1689 N N . PRO A 1 220 ? 18.498 -8.467 -14.815 1.00 89.50 220 PRO A N 1
ATOM 1690 C CA . PRO A 1 220 ? 18.631 -7.479 -13.751 1.00 89.50 220 PRO A CA 1
ATOM 1691 C C . PRO A 1 220 ? 17.456 -7.549 -12.772 1.00 89.50 220 PRO A C 1
ATOM 1693 O O . PRO A 1 220 ? 16.297 -7.589 -13.173 1.00 89.50 220 PRO A O 1
ATOM 1696 N N . TYR A 1 221 ? 17.739 -7.501 -11.471 1.00 88.62 221 TYR A N 1
ATOM 1697 C CA . TYR A 1 221 ? 16.711 -7.566 -10.423 1.00 88.62 221 TYR A CA 1
ATOM 1698 C C . TYR A 1 221 ? 15.628 -6.485 -10.560 1.00 88.62 221 TYR A C 1
ATOM 1700 O O . TYR A 1 221 ? 14.474 -6.706 -10.190 1.00 88.62 221 TYR A O 1
ATOM 1708 N N . TRP A 1 222 ? 15.996 -5.319 -11.096 1.00 86.75 222 TRP A N 1
ATOM 1709 C CA . TRP A 1 222 ? 15.094 -4.189 -11.308 1.00 86.75 222 TRP A CA 1
ATOM 1710 C C . TRP A 1 222 ? 14.120 -4.388 -12.474 1.00 86.75 222 TRP A C 1
ATOM 1712 O O . TRP A 1 222 ? 13.183 -3.603 -12.612 1.00 86.75 222 TRP A O 1
ATOM 1722 N N . ASP A 1 223 ? 14.229 -5.478 -13.239 1.00 90.69 223 ASP A N 1
ATOM 1723 C CA . ASP A 1 223 ? 13.181 -5.879 -14.182 1.00 90.69 223 ASP A CA 1
ATOM 1724 C C . ASP A 1 223 ? 11.839 -6.140 -13.473 1.00 90.69 223 ASP A C 1
ATOM 1726 O O . ASP A 1 223 ? 10.783 -5.993 -14.087 1.00 90.69 223 ASP A O 1
ATOM 1730 N N . GLN A 1 224 ? 11.857 -6.414 -12.161 1.00 88.88 224 GLN A N 1
ATOM 1731 C CA . GLN A 1 224 ? 10.649 -6.571 -11.342 1.00 88.88 224 GLN A CA 1
ATOM 1732 C C . GLN A 1 224 ? 9.724 -5.354 -11.336 1.00 88.88 224 GLN A C 1
ATOM 1734 O O . GLN A 1 224 ? 8.518 -5.532 -11.216 1.00 88.88 224 GLN A O 1
ATOM 1739 N N . VAL A 1 225 ? 10.248 -4.131 -11.473 1.00 87.94 225 VAL A N 1
ATOM 1740 C CA . VAL A 1 225 ? 9.416 -2.913 -11.426 1.00 87.94 225 VAL A CA 1
ATOM 1741 C C . VAL A 1 225 ? 8.995 -2.416 -12.810 1.00 87.94 225 VAL A C 1
ATOM 1743 O O . VAL A 1 225 ? 8.249 -1.447 -12.916 1.00 87.94 225 VAL A O 1
ATOM 1746 N N . LYS A 1 226 ? 9.464 -3.051 -13.893 1.00 89.44 226 LYS A N 1
ATOM 1747 C CA . LYS A 1 226 ? 9.206 -2.572 -15.262 1.00 89.44 226 LYS A CA 1
ATOM 1748 C C . LYS A 1 226 ? 7.741 -2.742 -15.668 1.00 89.44 226 LYS A C 1
ATOM 1750 O O . LYS A 1 226 ? 7.205 -1.878 -16.355 1.00 89.44 226 LYS A O 1
ATOM 1755 N N . TRP A 1 227 ? 7.075 -3.792 -15.189 1.00 87.81 227 TRP A N 1
ATOM 1756 C CA . TRP A 1 227 ? 5.653 -4.025 -15.458 1.00 87.81 227 TRP A CA 1
ATOM 1757 C C . TRP A 1 227 ? 4.737 -3.025 -14.747 1.00 87.81 227 TRP A C 1
ATOM 1759 O O . TRP A 1 227 ? 3.825 -2.476 -15.365 1.00 87.81 227 TRP A O 1
ATOM 1769 N N . SER A 1 228 ? 5.013 -2.703 -13.481 1.00 87.50 228 SER A N 1
ATOM 1770 C CA . SER A 1 228 ? 4.271 -1.657 -12.767 1.00 87.50 228 SER A CA 1
ATOM 1771 C C . SER A 1 228 ? 4.578 -0.256 -13.308 1.00 87.50 228 SER A C 1
ATOM 1773 O O . SER A 1 228 ? 3.699 0.605 -13.332 1.00 87.50 228 SER A O 1
ATOM 1775 N N . ALA A 1 229 ? 5.786 -0.026 -13.837 1.00 89.56 229 ALA A N 1
ATOM 1776 C CA . ALA A 1 229 ? 6.141 1.241 -14.473 1.00 89.56 229 ALA A CA 1
ATOM 1777 C C . ALA A 1 229 ? 5.277 1.575 -15.703 1.00 89.56 229 ALA A C 1
ATOM 1779 O O . ALA A 1 229 ? 5.076 2.760 -15.969 1.00 89.56 229 ALA A O 1
ATOM 1780 N N . LEU A 1 230 ? 4.727 0.579 -16.416 1.00 88.06 230 LEU A N 1
ATOM 1781 C CA . LEU A 1 230 ? 3.818 0.814 -17.546 1.00 88.06 230 LEU A CA 1
ATOM 1782 C C . LEU A 1 230 ? 2.559 1.579 -17.121 1.00 88.06 230 LEU A C 1
ATOM 1784 O O . LEU A 1 230 ? 2.178 2.536 -17.793 1.00 88.06 230 LEU A O 1
ATOM 1788 N N . ALA A 1 231 ? 1.974 1.231 -15.970 1.00 89.06 231 ALA A N 1
ATOM 1789 C CA . ALA A 1 231 ? 0.844 1.971 -15.412 1.00 89.06 231 ALA A CA 1
ATOM 1790 C C . ALA A 1 231 ? 1.233 3.435 -15.142 1.00 89.06 231 ALA A C 1
ATOM 1792 O O . ALA A 1 231 ? 0.581 4.356 -15.630 1.00 89.06 231 ALA A O 1
ATOM 1793 N N . ASN A 1 232 ? 2.387 3.656 -14.504 1.00 89.69 232 ASN A N 1
ATOM 1794 C CA . ASN A 1 232 ? 2.870 4.999 -14.172 1.00 89.69 232 ASN A CA 1
ATOM 1795 C C . ASN A 1 232 ? 3.101 5.889 -15.407 1.00 89.69 232 ASN A C 1
ATOM 1797 O O . ASN A 1 232 ? 2.742 7.065 -15.392 1.00 89.69 232 ASN A O 1
ATOM 1801 N N . ILE A 1 233 ? 3.717 5.360 -16.473 1.00 90.62 233 ILE A N 1
ATOM 1802 C CA . ILE A 1 233 ? 4.027 6.153 -17.678 1.00 90.62 233 ILE A CA 1
ATOM 1803 C C . ILE A 1 233 ? 2.831 6.297 -18.625 1.00 90.62 233 ILE A C 1
ATOM 1805 O O . ILE A 1 233 ? 2.780 7.265 -19.381 1.00 90.62 233 ILE A O 1
ATOM 1809 N N . SER A 1 234 ? 1.881 5.356 -18.592 1.00 90.12 234 SER A N 1
ATOM 1810 C CA . SER A 1 234 ? 0.632 5.450 -19.359 1.00 90.12 234 SER A CA 1
ATOM 1811 C C . SER A 1 234 ? -0.311 6.520 -18.803 1.00 90.12 234 SER A C 1
ATOM 1813 O O . SER A 1 234 ? -1.112 7.079 -19.548 1.00 90.12 234 SER A O 1
ATOM 1815 N N . GLY A 1 235 ? -0.203 6.837 -17.507 1.00 90.31 235 GLY A N 1
ATOM 1816 C CA . GLY A 1 235 ? -1.119 7.743 -16.815 1.00 90.31 235 GLY A CA 1
ATOM 1817 C C . GLY A 1 235 ? -2.496 7.132 -16.535 1.00 90.31 235 GLY A C 1
ATOM 1818 O O . GLY A 1 235 ? -3.419 7.878 -16.208 1.00 90.31 235 GLY A O 1
ATOM 1819 N N . GLY A 1 236 ? -2.635 5.812 -16.697 1.00 92.75 236 GLY A N 1
ATOM 1820 C CA . GLY A 1 236 ? -3.817 5.037 -16.331 1.00 92.75 236 GLY A CA 1
ATOM 1821 C C . GLY A 1 236 ? -3.733 4.464 -14.907 1.00 92.75 236 GLY A C 1
ATOM 1822 O O . GLY A 1 236 ? -2.630 4.284 -14.379 1.00 92.75 236 GLY A O 1
ATOM 1823 N N . PRO A 1 237 ? -4.877 4.167 -14.271 1.00 96.56 237 PRO A N 1
ATOM 1824 C CA . PRO A 1 237 ? -4.935 3.455 -13.004 1.00 96.56 237 PRO A CA 1
ATOM 1825 C C . PRO A 1 237 ? -4.628 1.973 -13.207 1.00 96.56 237 PRO A C 1
ATOM 1827 O O . PRO A 1 237 ? -4.847 1.410 -14.283 1.00 96.56 237 PRO A O 1
ATOM 1830 N N . ALA A 1 238 ? -4.141 1.324 -12.152 1.00 96.69 238 ALA A N 1
ATOM 1831 C CA . ALA A 1 238 ? -3.914 -0.108 -12.169 1.00 96.69 238 ALA A CA 1
ATOM 1832 C C . ALA A 1 238 ? -4.301 -0.769 -10.844 1.00 96.69 238 ALA A C 1
ATOM 1834 O O . ALA A 1 238 ? -3.900 -0.315 -9.772 1.00 96.69 238 ALA A O 1
ATOM 1835 N N . THR A 1 239 ? -5.027 -1.883 -10.924 1.00 97.31 239 THR A N 1
ATOM 1836 C CA . THR A 1 239 ? -5.411 -2.698 -9.763 1.00 97.31 239 THR A CA 1
ATOM 1837 C C . THR A 1 239 ? -4.695 -4.040 -9.820 1.00 97.31 239 THR A C 1
ATOM 1839 O O . THR A 1 239 ? -4.724 -4.723 -10.839 1.00 97.31 239 THR A O 1
ATOM 1842 N N . THR A 1 240 ? -4.033 -4.426 -8.728 1.00 96.56 240 THR A N 1
ATOM 1843 C CA . THR A 1 240 ? -3.343 -5.719 -8.615 1.00 96.56 240 THR A CA 1
ATOM 1844 C C . THR A 1 240 ? -4.138 -6.680 -7.743 1.00 96.56 240 THR A C 1
ATOM 1846 O O . THR A 1 240 ? -4.586 -6.303 -6.662 1.00 96.56 240 THR A O 1
ATOM 1849 N N . ILE A 1 241 ? -4.257 -7.931 -8.186 1.00 95.25 241 ILE A N 1
ATOM 1850 C CA . ILE A 1 241 ? -4.971 -9.000 -7.484 1.00 95.25 241 ILE A CA 1
ATOM 1851 C C . ILE A 1 241 ? -4.138 -10.296 -7.454 1.00 95.25 241 ILE A C 1
ATOM 1853 O O . ILE A 1 241 ? -3.539 -10.654 -8.474 1.00 95.25 241 ILE A O 1
ATOM 1857 N N . PRO A 1 242 ? -4.065 -11.020 -6.315 1.00 95.00 242 PRO A N 1
ATOM 1858 C CA . PRO A 1 242 ? -3.535 -12.383 -6.293 1.00 95.00 242 PRO A CA 1
ATOM 1859 C C . PRO A 1 242 ? -4.437 -13.322 -7.098 1.00 95.00 242 PRO A C 1
ATOM 1861 O O . PRO A 1 242 ? -5.643 -13.359 -6.882 1.00 95.00 242 PRO A O 1
ATOM 1864 N N . VAL A 1 243 ? -3.851 -14.093 -8.012 1.00 95.12 243 VAL A N 1
ATOM 1865 C CA . VAL A 1 243 ? -4.608 -14.995 -8.895 1.00 95.12 243 VAL A CA 1
ATOM 1866 C C . VAL A 1 243 ? -4.417 -16.467 -8.543 1.00 95.12 243 VAL A C 1
ATOM 1868 O O . VAL A 1 243 ? -5.348 -17.253 -8.667 1.00 95.12 243 VAL A O 1
ATOM 1871 N N . ARG A 1 244 ? -3.218 -16.862 -8.111 1.00 93.50 244 ARG A N 1
ATOM 1872 C CA . ARG A 1 244 ? -2.902 -18.252 -7.747 1.00 93.50 244 ARG A CA 1
ATOM 1873 C C . ARG A 1 244 ? -1.591 -18.352 -6.990 1.00 93.50 244 ARG A C 1
ATOM 1875 O O . ARG A 1 244 ? -0.813 -17.397 -6.952 1.00 93.50 244 ARG A O 1
ATOM 1882 N N . ARG A 1 245 ? -1.265 -19.552 -6.522 1.00 92.75 245 ARG A N 1
ATOM 1883 C CA . ARG A 1 245 ? 0.109 -19.911 -6.149 1.00 92.75 245 ARG A CA 1
ATOM 1884 C C . ARG A 1 245 ? 0.937 -20.399 -7.338 1.00 92.75 245 ARG A C 1
ATOM 1886 O O . ARG A 1 245 ? 0.457 -21.006 -8.299 1.00 92.75 245 ARG A O 1
ATOM 1893 N N . GLY A 1 246 ? 2.226 -20.086 -7.288 1.00 89.00 246 GLY A N 1
ATOM 1894 C CA . GLY A 1 246 ? 3.259 -20.590 -8.184 1.00 89.00 246 GLY A CA 1
ATOM 1895 C C . GLY A 1 246 ? 3.633 -22.041 -7.883 1.00 89.00 246 GLY A C 1
ATOM 1896 O O . GLY A 1 246 ? 3.201 -22.621 -6.892 1.00 89.00 246 GLY A O 1
ATOM 1897 N N . ARG A 1 247 ? 4.524 -22.610 -8.706 1.00 88.69 247 ARG A N 1
ATOM 1898 C CA . ARG A 1 247 ? 5.060 -23.977 -8.516 1.00 88.69 247 ARG A CA 1
ATOM 1899 C C . ARG A 1 247 ? 5.785 -24.152 -7.173 1.00 88.69 247 ARG A C 1
ATOM 1901 O O . ARG A 1 247 ? 5.879 -25.260 -6.669 1.00 88.69 247 ARG A O 1
ATOM 1908 N N . THR A 1 248 ? 6.282 -23.057 -6.602 1.00 88.56 248 THR A N 1
ATOM 1909 C CA . THR A 1 248 ? 6.963 -22.998 -5.301 1.00 88.56 248 THR A CA 1
ATOM 1910 C C . THR A 1 248 ? 6.019 -22.671 -4.137 1.00 88.56 248 THR A C 1
ATOM 1912 O O . THR A 1 248 ? 6.481 -22.429 -3.027 1.00 88.56 248 THR A O 1
ATOM 1915 N N . GLY A 1 249 ? 4.705 -22.595 -4.377 1.00 90.94 249 GLY A N 1
ATOM 1916 C CA . GLY A 1 249 ? 3.708 -22.215 -3.372 1.00 90.94 249 GLY A CA 1
ATOM 1917 C C . GLY A 1 249 ? 3.630 -20.711 -3.073 1.00 90.94 249 GLY A C 1
ATOM 1918 O O . GLY A 1 249 ? 2.769 -20.293 -2.301 1.00 90.94 249 GLY A O 1
ATOM 1919 N N . LEU A 1 250 ? 4.491 -19.888 -3.685 1.00 93.50 250 LEU A N 1
ATOM 1920 C CA . LEU A 1 250 ? 4.489 -18.431 -3.516 1.00 93.50 250 LEU A CA 1
ATOM 1921 C C . LEU A 1 250 ? 3.372 -17.760 -4.336 1.00 93.50 250 LEU A C 1
ATOM 1923 O O . LEU A 1 250 ? 3.094 -18.223 -5.444 1.00 93.50 250 LEU A O 1
ATOM 1927 N N . PRO A 1 251 ? 2.754 -16.666 -3.853 1.00 94.38 251 PRO A N 1
ATOM 1928 C CA . PRO A 1 251 ? 1.687 -15.979 -4.580 1.00 94.38 251 PRO A CA 1
ATOM 1929 C C . PRO A 1 251 ? 2.136 -15.423 -5.938 1.00 94.38 251 PRO A C 1
ATOM 1931 O O . PRO A 1 251 ? 3.239 -14.892 -6.077 1.00 94.38 251 PRO A O 1
ATOM 1934 N N . VAL A 1 252 ? 1.240 -15.503 -6.919 1.00 94.44 252 VAL A N 1
ATOM 1935 C CA . VAL A 1 252 ? 1.341 -14.873 -8.238 1.00 94.44 252 VAL A CA 1
ATOM 1936 C C . VAL A 1 252 ? 0.200 -13.869 -8.366 1.00 94.44 252 VAL A C 1
ATOM 1938 O O . VAL A 1 252 ? -0.954 -14.202 -8.091 1.00 94.44 252 VAL A O 1
ATOM 1941 N N . GLY A 1 253 ? 0.525 -12.645 -8.783 1.00 94.44 253 GLY A N 1
ATOM 1942 C CA . GLY A 1 253 ? -0.443 -11.572 -8.994 1.00 94.44 253 GLY A CA 1
ATOM 1943 C C . GLY A 1 253 ? -0.591 -11.186 -10.462 1.00 94.44 253 GLY A C 1
ATOM 1944 O O . GLY A 1 253 ? 0.343 -11.338 -11.253 1.00 94.44 253 GLY A O 1
ATOM 1945 N N . LEU A 1 254 ? -1.758 -10.640 -10.793 1.00 95.44 254 LEU A N 1
ATOM 1946 C CA . LEU A 1 254 ? -2.066 -10.005 -12.071 1.00 95.44 254 LEU A CA 1
ATOM 1947 C C . LEU A 1 254 ? -2.389 -8.529 -11.829 1.00 95.44 254 LEU A C 1
ATOM 1949 O O . LEU A 1 254 ? -3.045 -8.194 -10.842 1.00 95.44 254 LEU A O 1
ATOM 1953 N N . GLN A 1 255 ? -1.936 -7.660 -12.726 1.00 95.81 255 GLN A N 1
ATOM 1954 C CA . GLN A 1 255 ? -2.271 -6.243 -12.737 1.00 95.81 255 GLN A CA 1
ATOM 1955 C C . GLN A 1 255 ? -3.230 -5.942 -13.892 1.00 95.81 255 GLN A C 1
ATOM 1957 O O . GLN A 1 255 ? -2.974 -6.320 -15.035 1.00 95.81 255 GLN A O 1
ATOM 1962 N N . VAL A 1 256 ? -4.307 -5.227 -13.581 1.00 97.31 256 VAL A N 1
ATOM 1963 C CA . VAL A 1 256 ? -5.323 -4.742 -14.517 1.00 97.31 256 VAL A CA 1
ATOM 1964 C C . VAL A 1 256 ? -5.083 -3.252 -14.728 1.00 97.31 256 VAL A C 1
ATOM 1966 O O . VAL A 1 256 ? -5.314 -2.472 -13.809 1.00 97.31 256 VAL A O 1
ATOM 1969 N N . LEU A 1 257 ? -4.576 -2.864 -15.897 1.00 97.19 257 LEU A N 1
ATOM 1970 C CA . LEU A 1 257 ? -4.362 -1.467 -16.287 1.00 97.19 257 LEU A CA 1
ATOM 1971 C C . LEU A 1 257 ? -5.572 -0.958 -17.078 1.00 97.19 257 LEU A C 1
ATOM 1973 O O . LEU A 1 257 ? -6.007 -1.641 -18.001 1.00 97.19 257 LEU A O 1
ATOM 1977 N N . GLY A 1 258 ? -6.074 0.232 -16.749 1.00 96.94 258 GLY A N 1
ATOM 1978 C CA . GLY A 1 258 ? -7.202 0.867 -17.439 1.00 96.94 258 GLY A CA 1
ATOM 1979 C C . GLY A 1 258 ? -6.873 2.243 -18.035 1.00 96.94 258 GLY A C 1
ATOM 1980 O O . GLY A 1 258 ? -5.757 2.748 -17.857 1.00 96.94 258 GLY A O 1
ATOM 1981 N N . PRO A 1 259 ? -7.842 2.879 -18.719 1.00 96.19 259 PRO A N 1
ATOM 1982 C CA . PRO A 1 259 ? -7.712 4.245 -19.223 1.00 96.19 259 PRO A CA 1
ATOM 1983 C C . PRO A 1 259 ? -7.574 5.258 -18.086 1.00 96.19 259 PRO A C 1
ATOM 1985 O O . PRO A 1 259 ? -8.036 5.025 -16.973 1.00 96.19 259 PRO A O 1
ATOM 1988 N N . ALA A 1 260 ? -6.983 6.422 -18.364 1.00 94.19 260 ALA A N 1
ATOM 1989 C CA . ALA A 1 260 ? -6.889 7.508 -17.386 1.00 94.19 260 ALA A CA 1
ATOM 1990 C C . ALA A 1 260 ? -8.273 7.854 -16.791 1.00 94.19 260 ALA A C 1
ATOM 1992 O O . ALA A 1 260 ? -9.202 8.161 -17.533 1.00 94.19 260 ALA A O 1
ATOM 1993 N N . GLY A 1 261 ? -8.393 7.808 -15.458 1.00 94.62 261 GLY A N 1
ATOM 1994 C CA . GLY A 1 261 ? -9.659 7.989 -14.729 1.00 94.62 261 GLY A CA 1
ATOM 1995 C C . GLY A 1 261 ? -10.551 6.739 -14.641 1.00 94.62 261 GLY A C 1
ATOM 1996 O O . GLY A 1 261 ? -11.641 6.809 -14.082 1.00 94.62 261 GLY A O 1
ATOM 1997 N N . GLY A 1 262 ? -10.110 5.601 -15.181 1.00 96.31 262 GLY A N 1
ATOM 1998 C CA . GLY A 1 262 ? -10.817 4.316 -15.178 1.00 96.31 262 GLY A CA 1
ATOM 1999 C C . GLY A 1 262 ? -10.653 3.490 -13.898 1.00 96.31 262 GLY A C 1
ATOM 2000 O O . GLY A 1 262 ? -10.678 2.264 -13.965 1.00 96.31 262 GLY A O 1
ATOM 2001 N N . ASP A 1 263 ? -10.442 4.125 -12.741 1.00 97.88 263 ASP A N 1
ATOM 2002 C CA . ASP A 1 263 ? -10.106 3.457 -11.476 1.00 97.88 263 ASP A CA 1
ATOM 2003 C C . ASP A 1 263 ? -11.173 2.431 -11.069 1.00 97.88 263 ASP A C 1
ATOM 2005 O O . ASP A 1 263 ? -10.862 1.304 -10.683 1.00 97.88 263 ASP A O 1
ATOM 2009 N N . LEU A 1 264 ? -12.451 2.797 -11.208 1.00 98.00 264 LEU A N 1
ATOM 2010 C CA . LEU A 1 264 ? -13.564 1.899 -10.895 1.00 98.00 264 LEU A CA 1
ATOM 2011 C C . LEU A 1 264 ? -13.610 0.693 -11.837 1.00 98.00 264 LEU A C 1
ATOM 2013 O O . LEU A 1 264 ? -13.930 -0.403 -11.391 1.00 98.00 264 LEU A O 1
ATOM 2017 N N . THR A 1 265 ? -13.243 0.866 -13.109 1.00 97.62 265 THR A N 1
ATOM 2018 C CA . THR A 1 265 ? -13.205 -0.227 -14.088 1.00 97.62 265 THR A CA 1
ATOM 2019 C C . THR A 1 265 ? -12.133 -1.248 -13.722 1.00 97.62 265 THR A C 1
ATOM 2021 O O . THR A 1 265 ? -12.406 -2.447 -13.731 1.00 97.62 265 THR A O 1
ATOM 2024 N N . THR A 1 266 ? -10.930 -0.805 -13.340 1.00 98.00 266 THR A N 1
ATOM 2025 C CA . THR A 1 266 ? -9.859 -1.735 -12.946 1.00 98.00 266 THR A CA 1
ATOM 2026 C C . THR A 1 266 ? -10.171 -2.442 -11.628 1.00 98.00 266 THR A C 1
ATOM 2028 O O . THR A 1 266 ? -9.870 -3.629 -11.490 1.00 98.00 266 THR A O 1
ATOM 2031 N N . ILE A 1 267 ? -10.808 -1.744 -10.679 1.00 97.69 267 ILE A N 1
ATOM 2032 C CA . ILE A 1 267 ? -11.251 -2.320 -9.402 1.00 97.69 267 ILE A CA 1
ATOM 2033 C C . ILE A 1 267 ? -12.352 -3.360 -9.622 1.00 97.69 267 ILE A C 1
ATOM 2035 O O . ILE A 1 267 ? -12.239 -4.472 -9.105 1.00 97.69 267 ILE A O 1
ATOM 2039 N N . GLU A 1 268 ? -13.386 -3.030 -10.398 1.00 97.88 268 GLU A N 1
ATOM 2040 C CA . GLU A 1 268 ? -14.508 -3.935 -10.664 1.00 97.88 268 GLU A CA 1
ATOM 2041 C C . GLU A 1 268 ? -14.044 -5.171 -11.433 1.00 97.88 268 GLU A C 1
ATOM 2043 O O . GLU A 1 268 ? -14.346 -6.297 -11.040 1.00 97.88 268 GLU A O 1
ATOM 2048 N N . PHE A 1 269 ? -13.224 -4.989 -12.472 1.00 97.75 269 PHE A N 1
ATOM 2049 C CA . PHE A 1 269 ? -12.662 -6.115 -13.210 1.00 97.75 269 PHE A CA 1
ATOM 2050 C C . PHE A 1 269 ? -11.840 -7.031 -12.292 1.00 97.75 269 PHE A C 1
ATOM 2052 O O . PHE A 1 269 ? -11.991 -8.251 -12.341 1.00 97.75 269 PHE A O 1
ATOM 2059 N N . ALA A 1 270 ? -10.991 -6.467 -11.424 1.00 96.69 270 ALA A N 1
ATOM 2060 C CA . ALA A 1 270 ? -10.230 -7.259 -10.462 1.00 96.69 270 ALA A CA 1
ATOM 2061 C C . ALA A 1 270 ? -11.152 -8.002 -9.479 1.00 96.69 270 ALA A C 1
ATOM 2063 O O . ALA A 1 270 ? -10.904 -9.168 -9.178 1.00 96.69 270 ALA A O 1
ATOM 2064 N N . ALA A 1 271 ? -12.232 -7.372 -9.011 1.00 94.81 271 ALA A N 1
ATOM 2065 C CA . ALA A 1 271 ? -13.206 -8.005 -8.126 1.00 94.81 271 ALA A CA 1
ATOM 2066 C C . ALA A 1 271 ? -13.939 -9.178 -8.799 1.00 94.81 271 ALA A C 1
ATOM 2068 O O . ALA A 1 271 ? -14.132 -10.213 -8.157 1.00 94.81 271 ALA A O 1
ATOM 2069 N N . LEU A 1 272 ? -14.312 -9.040 -10.075 1.00 95.88 272 LEU A N 1
ATOM 2070 C CA . LEU A 1 272 ? -14.911 -10.112 -10.873 1.00 95.88 272 LEU A CA 1
ATOM 2071 C C . LEU A 1 272 ? -13.918 -11.253 -11.094 1.00 95.88 272 LEU A C 1
ATOM 2073 O O . LEU A 1 272 ? -14.232 -12.399 -10.783 1.00 95.88 272 LEU A O 1
ATOM 2077 N N . LEU A 1 273 ? -12.694 -10.940 -11.530 1.00 95.06 273 LEU A N 1
ATOM 2078 C CA . LEU A 1 273 ? -11.643 -11.939 -11.725 1.00 95.06 273 LEU A CA 1
ATOM 2079 C C . LEU A 1 273 ? -11.347 -12.709 -10.433 1.00 95.06 273 LEU A C 1
ATOM 2081 O O . LEU A 1 273 ? -11.156 -13.918 -10.474 1.00 95.06 273 LEU A O 1
ATOM 2085 N N . GLY A 1 274 ? -11.355 -12.027 -9.285 1.00 92.81 274 GLY A N 1
ATOM 2086 C CA . GLY A 1 274 ? -11.127 -12.629 -7.973 1.00 92.81 274 GLY A CA 1
ATOM 2087 C C . GLY A 1 274 ? -12.111 -13.734 -7.585 1.00 92.81 274 GLY A C 1
ATOM 2088 O O . GLY A 1 274 ? -11.787 -14.526 -6.707 1.00 92.81 274 GLY A O 1
ATOM 2089 N N . ARG A 1 275 ? -13.286 -13.802 -8.225 1.00 93.69 275 ARG A N 1
ATOM 2090 C CA . ARG A 1 275 ? -14.284 -14.868 -8.016 1.00 93.69 275 ARG A CA 1
ATOM 2091 C C . ARG A 1 275 ? -13.997 -16.119 -8.847 1.00 93.69 275 ARG A C 1
ATOM 2093 O O . ARG A 1 275 ? -14.456 -17.196 -8.488 1.00 93.69 275 ARG A O 1
ATOM 2100 N N . GLU A 1 276 ? -13.224 -15.968 -9.919 1.00 95.50 276 GLU A N 1
ATOM 2101 C CA . GLU A 1 276 ? -12.937 -17.017 -10.905 1.00 95.50 276 GLU A CA 1
ATOM 2102 C C . GLU A 1 276 ? -11.557 -17.667 -10.702 1.00 95.50 276 GLU A C 1
ATOM 2104 O O . GLU A 1 276 ? -11.176 -18.589 -11.423 1.00 95.50 276 GLU A O 1
ATOM 2109 N N . VAL A 1 277 ? -10.771 -17.175 -9.740 1.00 94.94 277 VAL A N 1
ATOM 2110 C CA . VAL A 1 277 ? -9.389 -17.609 -9.482 1.00 94.94 277 VAL A CA 1
ATOM 2111 C C . VAL A 1 277 ? -9.202 -18.031 -8.022 1.00 94.94 277 VAL A C 1
ATOM 2113 O O . VAL A 1 277 ? -10.050 -17.752 -7.182 1.00 94.94 277 VAL A O 1
ATOM 2116 N N . GLU A 1 278 ? -8.080 -18.690 -7.696 1.00 92.50 278 GLU A N 1
ATOM 2117 C CA . GLU A 1 278 ? -7.769 -19.115 -6.311 1.00 92.50 278 GLU A CA 1
ATOM 2118 C C . GLU A 1 278 ? -7.800 -17.923 -5.340 1.00 92.50 278 GLU A C 1
ATOM 2120 O O . GLU A 1 278 ? -8.218 -18.053 -4.191 1.00 92.50 278 GLU A O 1
ATOM 2125 N N . GLY A 1 279 ? -7.381 -16.750 -5.820 1.00 90.94 279 GLY A N 1
ATOM 2126 C CA . GLY A 1 279 ? -7.479 -15.506 -5.076 1.00 90.94 279 GLY A CA 1
ATOM 2127 C C . GLY A 1 279 ? -6.445 -15.398 -3.959 1.00 90.94 279 GLY A C 1
ATOM 2128 O O . GLY A 1 279 ? -5.337 -15.940 -4.023 1.00 90.94 279 GLY A O 1
ATOM 2129 N N . TYR A 1 280 ? -6.797 -14.630 -2.928 1.00 91.12 280 TYR A N 1
ATOM 2130 C CA . TYR A 1 280 ? -5.978 -14.496 -1.731 1.00 91.12 280 TYR A CA 1
ATOM 2131 C C . TYR A 1 280 ? -6.135 -15.722 -0.836 1.00 91.12 280 TYR A C 1
ATOM 2133 O O . TYR A 1 280 ? -7.251 -16.092 -0.479 1.00 91.12 280 TYR A O 1
ATOM 2141 N N . VAL A 1 281 ? -5.009 -16.278 -0.386 1.00 90.31 281 VAL A N 1
ATOM 2142 C CA . VAL A 1 281 ? -5.004 -17.274 0.683 1.00 90.31 281 VAL A CA 1
ATOM 2143 C C . VAL A 1 281 ? -4.029 -16.847 1.779 1.00 90.31 281 VAL A C 1
ATOM 2145 O O . VAL A 1 281 ? -2.876 -16.528 1.457 1.00 90.31 281 VAL A O 1
ATOM 2148 N N . PRO A 1 282 ? -4.451 -16.860 3.060 1.00 89.75 282 PRO A N 1
ATOM 2149 C CA . PRO A 1 282 ? -3.567 -16.606 4.187 1.00 89.75 282 PRO A CA 1
ATOM 2150 C C . PRO A 1 282 ? -2.285 -17.451 4.111 1.00 89.75 282 PRO A C 1
ATOM 2152 O O . PRO A 1 282 ? -2.343 -18.650 3.799 1.00 89.75 282 PRO A O 1
ATOM 2155 N N . PRO A 1 283 ? -1.098 -16.860 4.343 1.00 88.12 283 PRO A N 1
ATOM 2156 C CA . PRO A 1 283 ? 0.130 -17.631 4.307 1.00 88.12 283 PRO A CA 1
ATOM 2157 C C . PRO A 1 283 ? 0.178 -18.581 5.516 1.00 88.12 283 PRO A C 1
ATOM 2159 O O . PRO A 1 283 ? 0.088 -18.100 6.649 1.00 88.12 283 PRO A O 1
ATOM 2162 N N . PRO A 1 284 ? 0.414 -19.895 5.319 1.00 86.75 284 PRO A N 1
ATOM 2163 C CA . PRO A 1 284 ? 0.328 -20.890 6.394 1.00 86.75 284 PRO A CA 1
ATOM 2164 C C . PRO A 1 284 ? 1.234 -20.617 7.600 1.00 86.75 284 PRO A C 1
ATOM 2166 O O . PRO A 1 284 ? 0.927 -21.023 8.709 1.00 86.75 284 PRO A O 1
ATOM 2169 N N . ALA A 1 285 ? 2.353 -19.918 7.397 1.00 85.94 285 ALA A N 1
ATOM 2170 C CA . ALA A 1 285 ? 3.299 -19.581 8.462 1.00 85.94 285 ALA A CA 1
ATOM 2171 C C . ALA A 1 285 ? 2.823 -18.454 9.405 1.00 85.94 285 ALA A C 1
ATOM 2173 O O . ALA A 1 285 ? 3.531 -18.144 10.362 1.00 85.94 285 ALA A O 1
ATOM 2174 N N . TYR A 1 286 ? 1.692 -17.807 9.102 1.00 85.44 286 TYR A N 1
ATOM 2175 C CA . TYR A 1 286 ? 1.120 -16.698 9.882 1.00 85.44 286 TYR A CA 1
ATOM 2176 C C . TYR A 1 286 ? -0.397 -16.837 10.095 1.00 85.44 286 TYR A C 1
ATOM 2178 O O . TYR A 1 286 ? -1.023 -15.866 10.532 1.00 85.44 286 TYR A O 1
ATOM 2186 N N . SER A 1 287 ? -0.965 -17.982 9.690 1.00 77.56 287 SER A N 1
ATOM 2187 C CA . SER A 1 287 ? -2.387 -18.333 9.825 1.00 77.56 287 SER A CA 1
ATOM 2188 C C . SER A 1 287 ? -2.658 -19.069 11.126 1.00 77.56 287 SER A C 1
ATOM 2190 O O . SER A 1 287 ? -1.712 -19.725 11.617 1.00 77.56 287 SER A O 1
#

Foldseek 3Di:
DPLCLPPPLQVVQVCCLVVVDALLRQLVSVVVLCVVPCVPVVFFDWFDSPQLNVLRVVLSVCSVVVHDAASNASPEDAEALCWQDAQTQRAQLPPVSRVPHDNDTHPVNVVCVVSRYRYGGHTHDHSLCDDPLLVVLLVVCCVVCVPAPSVVVVCVVPPDPVVVVVVVVVLVVLLVVLQVVQVVPFKDKDWQFLDFDDPDDPCSRNQQPDWDARPNDTDTPCSNCVGVVSLVSNQWDKDKWFFAADPVRGTTIMIITGRHVSNVVRVVVRVVSCVVGPTDDPDPVSD

Sequence (287 aa):
MSDITFAPAREQARAVASGEVSSVELVDLHLERIAAHNRRLNAIVTLDPDRARAEAAAADSKRAAGEELGLLHGLPITLKDSFETQGMRTVCGRRDLEGYVPKQDAEAVTRLRAAGAVIMGAFSYDRSGLTPASNAALLGRLLQHPRGDAGHALKGTFQSHYSWMQADTARHAIRLRWIEFFKDFDVVLMPVAPTVAPPHHNRLVDKFGRSIDVDGEQRPYWDQVKWSALANISGGPATTIPVRRGRTGLPVGLQVLGPAGGDLTTIEFAALLGREVEGYVPPPAYS

Radius of gyration: 21.85 Å; chains: 1; bounding box: 57×45×52 Å

Secondary structure (DSSP, 8-state):
---GGGS-HHHHHHHHHHTSS-HHHHHHHHHHHHHHHHHHH--EEEE-HHHHHHHHHHHHHHHHTTPPPPTTTT-EEEEETTS-BTTB---TT-STTTT---SS--HHHHHHHHTT-EEEEEE---GGGS-HHHHHHHHHHHHH-TTSHHHHHHHHHH--HHHHHHHHHHHHHHHHHHHHHTTT-S-EEEESSSSSSPPPPS-SS-STT-EEEETTEEEEGGGGGHHHHHHHHHT--EEEEEEEE-TTS-EEEEEEE-STT-HHHHHHHHHHHHHHS------GGG-

pLDDT: mean 91.72, std 8.33, range [47.72, 98.81]